Protein AF-0000000084601028 (afdb_homodimer)

Nearest PDB structures (foldseek):
  4xrw-assembly1_A  TM=6.720E-01  e=3.361E-06  Amycolatopsis orientalis
  2d4r-assembly1_A  TM=7.017E-01  e=6.155E-06  Thermus thermophilus HB8
  8h2d-assembly2_B-2  TM=6.115E-01  e=2.697E-06  Mycobacterium tuberculosis H37Rv
  3tfz-assembly1_B  TM=7.174E-01  e=1.750E-05  Streptomyces sp. R1128
  3ggn-assembly3_B  TM=6.389E-01  e=1.954E-05  Deinococcus radiodurans R1 = ATCC 13939 = DSM 20539

Radius of gyration: 21.84 Å; Cα contacts (8 Å, |Δi|>4): 597; chains: 2; bounding box: 32×66×48 Å

Structure (mmCIF, N/CA/C/O backbone):
data_AF-0000000084601028-model_v1
#
loop_
_entity.id
_entity.type
_entity.pdbx_description
1 polymer 'SRPBCC family protein'
#
loop_
_atom_site.group_PDB
_atom_site.id
_atom_site.type_symbol
_atom_site.label_atom_id
_atom_site.label_alt_id
_atom_site.label_comp_id
_atom_site.label_asym_id
_atom_site.label_entity_id
_atom_site.label_seq_id
_atom_site.pdbx_PDB_ins_code
_atom_site.Cartn_x
_atom_site.Cartn_y
_atom_site.Cartn_z
_atom_site.occupancy
_atom_site.B_iso_or_equiv
_atom_site.auth_seq_id
_atom_site.auth_comp_id
_atom_site.auth_asym_id
_atom_site.auth_atom_id
_atom_site.pdbx_PDB_model_num
ATOM 1 N N . MET A 1 1 ? 15.469 7.613 -8.703 1 67.69 1 MET A N 1
ATOM 2 C CA . MET A 1 1 ? 14.039 7.539 -8.977 1 67.69 1 MET A CA 1
ATOM 3 C C . MET A 1 1 ? 13.438 8.938 -9.102 1 67.69 1 MET A C 1
ATOM 5 O O . MET A 1 1 ? 13.891 9.875 -8.445 1 67.69 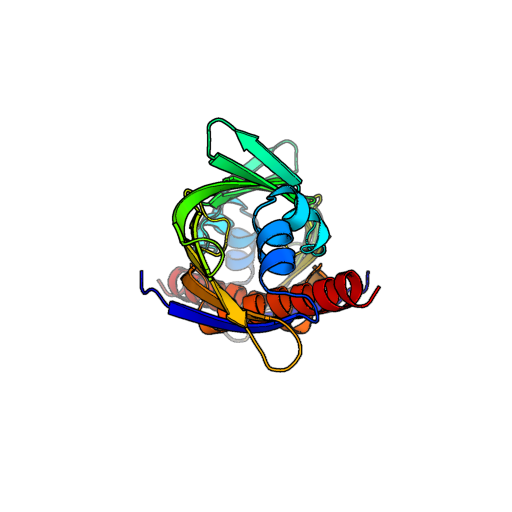1 MET A O 1
ATOM 9 N N . GLU A 1 2 ? 12.516 9.094 -10.047 1 87.38 2 GLU A N 1
ATOM 10 C CA . GLU A 1 2 ? 11.875 10.375 -10.328 1 87.38 2 GLU A CA 1
ATOM 11 C C . GLU A 1 2 ? 10.961 10.789 -9.18 1 87.38 2 GLU A C 1
ATOM 13 O O . GLU A 1 2 ? 10.359 9.945 -8.516 1 87.38 2 GLU A O 1
ATOM 18 N N . ARG A 1 3 ? 11.141 12.047 -8.812 1 96.25 3 ARG A N 1
ATOM 19 C CA . ARG A 1 3 ? 10.258 12.602 -7.785 1 96.25 3 ARG A CA 1
ATOM 20 C C . ARG A 1 3 ? 9.055 13.305 -8.414 1 96.25 3 ARG A C 1
ATOM 22 O O . ARG A 1 3 ? 9.188 13.93 -9.469 1 96.25 3 ARG A O 1
ATOM 29 N N . TYR A 1 4 ? 7.922 13.211 -7.699 1 98.31 4 TYR A N 1
ATOM 30 C CA . TYR A 1 4 ? 6.668 13.812 -8.133 1 98.31 4 TYR A CA 1
ATOM 31 C C . TYR A 1 4 ? 6.09 14.711 -7.047 1 98.31 4 TYR A C 1
ATOM 33 O O . TYR A 1 4 ? 6.418 14.555 -5.867 1 98.31 4 TYR A O 1
ATOM 41 N N . LEU A 1 5 ? 5.344 15.648 -7.484 1 98.5 5 LEU A N 1
ATOM 42 C CA . LEU A 1 5 ? 4.699 16.547 -6.539 1 98.5 5 LEU A CA 1
ATOM 43 C C . LEU A 1 5 ? 3.199 16.297 -6.477 1 98.5 5 LEU A C 1
ATOM 45 O O . LEU A 1 5 ? 2.525 16.266 -7.512 1 98.5 5 LEU A O 1
ATOM 49 N N . PHE A 1 6 ? 2.703 16.047 -5.27 1 98.69 6 PHE A N 1
ATOM 50 C CA . PHE A 1 6 ? 1.277 16 -4.969 1 98.69 6 PHE A CA 1
ATOM 51 C C . PHE A 1 6 ? 0.857 17.188 -4.113 1 98.69 6 PHE A C 1
ATOM 53 O O . PHE A 1 6 ? 1.54 17.531 -3.15 1 98.69 6 PHE A O 1
ATOM 60 N N . THR A 1 7 ? -0.26 17.828 -4.52 1 98.75 7 THR A N 1
ATOM 61 C CA . THR A 1 7 ? -0.777 18.953 -3.74 1 98.75 7 THR A CA 1
ATOM 62 C C . THR A 1 7 ? -2.234 18.719 -3.354 1 98.75 7 THR A C 1
ATOM 64 O O . THR A 1 7 ? -2.965 18.031 -4.062 1 98.75 7 THR A O 1
ATOM 67 N N . TYR A 1 8 ? -2.594 19.25 -2.199 1 98.56 8 TYR A N 1
ATOM 68 C CA . TYR A 1 8 ? -3.961 19.125 -1.706 1 98.56 8 TYR A CA 1
ATOM 69 C C . TYR A 1 8 ? -4.359 20.359 -0.899 1 98.56 8 TYR A C 1
ATOM 71 O O . TYR A 1 8 ? -3.625 20.781 -0.007 1 98.56 8 TYR A O 1
ATOM 79 N N . LYS A 1 9 ? -5.465 20.891 -1.281 1 98.25 9 LYS A N 1
ATOM 80 C CA . LYS A 1 9 ? -5.973 22.062 -0.593 1 98.25 9 LYS A CA 1
ATOM 81 C C . LYS A 1 9 ? -7.145 21.719 0.32 1 98.25 9 LYS A C 1
ATOM 83 O O . LYS A 1 9 ? -8.078 21.031 -0.098 1 98.25 9 LYS A O 1
ATOM 88 N N . THR A 1 10 ? -7.062 22.172 1.547 1 97.56 10 THR A N 1
ATOM 89 C CA . THR A 1 10 ? -8.117 21.953 2.529 1 97.56 10 THR A CA 1
ATOM 90 C C . THR A 1 10 ? -8.531 23.266 3.184 1 97.56 10 THR A C 1
ATOM 92 O O . THR A 1 10 ? -7.68 24.078 3.541 1 97.56 10 THR A O 1
ATOM 95 N N . TYR A 1 11 ? -9.797 23.516 3.307 1 96.75 11 TYR A N 1
ATOM 96 C CA . TYR A 1 11 ? -10.312 24.656 4.059 1 96.75 11 TYR A CA 1
ATOM 97 C C . TYR A 1 11 ? -10.672 24.25 5.48 1 96.75 11 TYR A C 1
ATOM 99 O O . TYR A 1 11 ? -11.422 23.281 5.691 1 96.75 11 TYR A O 1
ATOM 107 N N . LEU A 1 12 ? -10.156 24.984 6.426 1 96.75 12 LEU A N 1
ATOM 108 C CA . LEU A 1 12 ? -10.406 24.75 7.844 1 96.75 12 LEU A CA 1
ATOM 109 C C . LEU A 1 12 ? -11.227 25.891 8.445 1 96.75 12 LEU A C 1
ATOM 111 O O . LEU A 1 12 ? -10.82 27.047 8.398 1 96.75 12 LEU A O 1
ATOM 115 N N . PRO A 1 13 ? -12.352 25.625 9.094 1 95.88 13 PRO A N 1
ATOM 116 C CA . PRO A 1 13 ? -13.195 26.672 9.68 1 95.88 13 PRO A CA 1
ATOM 117 C C . PRO A 1 13 ? -12.711 27.109 11.055 1 95.88 13 PRO A C 1
ATOM 119 O O . PRO A 1 13 ? -13.516 27.266 11.984 1 95.88 13 PRO A O 1
ATOM 122 N N . VAL A 1 14 ? -11.445 27.297 11.219 1 97.12 14 VAL A N 1
ATOM 123 C CA . VAL A 1 14 ? -10.82 27.766 12.453 1 97.12 14 VAL A CA 1
ATOM 124 C C . VAL A 1 14 ? -9.789 28.844 12.125 1 97.12 14 VAL A C 1
ATOM 126 O O . VAL A 1 14 ? -9.398 29.016 10.961 1 97.12 14 VAL A O 1
ATOM 129 N N . SER A 1 15 ? -9.359 29.547 13.156 1 96.81 15 SER A N 1
ATOM 130 C CA . SER A 1 15 ? -8.367 30.594 12.953 1 96.81 15 SER A CA 1
ATOM 131 C C . SER A 1 15 ? -7 30 12.617 1 96.81 15 SER A C 1
ATOM 133 O O . SER A 1 15 ? -6.77 28.797 12.812 1 96.81 15 SER A O 1
ATOM 135 N N . LEU A 1 16 ? -6.137 30.812 12.023 1 97.56 16 LEU A N 1
ATOM 136 C CA . LEU A 1 16 ? -4.77 30.391 11.719 1 97.56 16 LEU A CA 1
ATOM 137 C C . LEU A 1 16 ? -4.066 29.875 12.961 1 97.56 16 LEU A C 1
ATOM 139 O O . LEU A 1 16 ? -3.354 28.859 12.906 1 97.56 16 LEU A O 1
ATOM 143 N N . GLU A 1 17 ? -4.289 30.578 14.07 1 96.69 17 GLU A N 1
ATOM 144 C CA . GLU A 1 17 ? -3.658 30.203 15.336 1 96.69 17 GLU A CA 1
ATOM 145 C C . GLU A 1 17 ? -4.152 28.844 15.812 1 96.69 17 GLU A C 1
ATOM 147 O O . GLU A 1 17 ? -3.361 28.031 16.281 1 96.69 17 GLU A O 1
ATOM 152 N N . GLU A 1 18 ? -5.434 28.594 15.68 1 96.06 18 GLU A N 1
ATOM 153 C CA . GLU A 1 18 ? -6.008 27.312 16.094 1 96.06 18 GLU A CA 1
ATOM 154 C C . GLU A 1 18 ? -5.504 26.172 15.203 1 96.06 18 GLU A C 1
ATOM 156 O O . GLU A 1 18 ? -5.184 25.094 15.703 1 96.06 18 GLU A O 1
ATOM 161 N N . ALA A 1 19 ? -5.484 26.406 13.953 1 96.81 19 ALA A N 1
ATOM 162 C CA . ALA A 1 19 ? -4.973 25.422 13.016 1 96.81 19 ALA A CA 1
ATOM 163 C C . ALA A 1 19 ? -3.52 25.062 13.328 1 96.81 19 ALA A C 1
ATOM 165 O O . ALA A 1 19 ? -3.16 23.891 13.406 1 96.81 19 ALA A O 1
ATOM 166 N N . TRP A 1 20 ? -2.756 26.109 13.547 1 96.88 20 TRP A N 1
ATOM 167 C CA . TRP A 1 20 ? -1.342 25.922 13.844 1 96.88 20 TRP A CA 1
ATOM 168 C C . TRP A 1 20 ? -1.164 25.109 15.125 1 96.88 20 TRP A C 1
ATOM 170 O O . TRP A 1 20 ? -0.349 24.172 15.164 1 96.88 20 TRP A O 1
ATOM 180 N N . ALA A 1 21 ? -1.899 25.5 16.078 1 96.06 21 ALA A N 1
ATOM 181 C CA . ALA A 1 21 ? -1.809 24.781 17.344 1 96.06 21 ALA A CA 1
ATOM 182 C C . ALA A 1 21 ? -2.16 23.312 17.188 1 96.06 21 ALA A C 1
ATOM 184 O O . ALA A 1 21 ? -1.526 22.438 17.797 1 96.06 21 ALA A O 1
ATOM 185 N N . PHE A 1 22 ? -3.158 23.016 16.438 1 96.19 22 PHE A N 1
ATOM 186 C CA . PHE A 1 22 ? -3.607 21.641 16.219 1 96.19 22 PHE A CA 1
ATOM 187 C C . PHE A 1 22 ? -2.529 20.828 15.516 1 96.19 22 PHE A C 1
ATOM 189 O O . PHE A 1 22 ? -2.182 19.734 15.961 1 96.19 22 PHE A O 1
ATOM 196 N N . PHE A 1 23 ? -1.937 21.375 14.422 1 95.06 23 PHE A N 1
ATOM 197 C CA . PHE A 1 23 ? -1.03 20.625 13.57 1 95.06 23 PHE A CA 1
ATOM 198 C C . PHE A 1 23 ? 0.375 20.594 14.156 1 95.06 23 PHE A C 1
ATOM 200 O O . PHE A 1 23 ? 1.214 19.797 13.742 1 95.06 23 PHE A O 1
ATOM 207 N N . SER A 1 24 ? 0.604 21.438 15.117 1 91.94 24 SER A N 1
ATOM 208 C CA . SER A 1 24 ? 1.898 21.453 15.789 1 91.94 24 SER A CA 1
ATOM 209 C C . SER A 1 24 ? 1.993 20.344 16.828 1 91.94 24 SER A C 1
ATOM 211 O O . SER A 1 24 ? 3.07 20.078 17.359 1 91.94 24 SER A O 1
ATOM 213 N N . GLU A 1 25 ? 0.872 19.703 17.125 1 90 25 GLU A N 1
ATOM 214 C CA . GLU A 1 25 ? 0.825 18.594 18.062 1 90 25 GLU A CA 1
ATOM 215 C C . GLU A 1 25 ? 0.77 17.25 17.328 1 90 25 GLU A C 1
ATOM 217 O O . GLU A 1 25 ? -0.291 16.844 16.859 1 90 25 GLU A O 1
ATOM 222 N N . PRO A 1 26 ? 1.866 16.516 17.297 1 88.31 26 PRO A N 1
ATOM 223 C CA . PRO A 1 26 ? 1.926 15.273 16.531 1 88.31 26 PRO A CA 1
ATOM 224 C C . PRO A 1 26 ? 0.854 14.266 16.953 1 88.31 26 PRO A C 1
ATOM 226 O O . PRO A 1 26 ? 0.377 13.484 16.109 1 88.31 26 PRO A O 1
ATOM 229 N N . ASP A 1 27 ? 0.46 14.32 18.156 1 86.06 27 ASP A N 1
ATOM 230 C CA . ASP A 1 27 ? -0.547 13.391 18.656 1 86.06 27 ASP A CA 1
ATOM 231 C C . ASP A 1 27 ? -1.873 13.562 17.922 1 86.06 27 ASP A C 1
ATOM 233 O O . ASP A 1 27 ? -2.678 12.633 17.859 1 86.06 27 ASP A O 1
ATOM 237 N N . ASN A 1 28 ? -2.086 14.742 17.359 1 90.12 28 ASN A N 1
ATOM 238 C CA . ASN A 1 28 ? -3.344 15 16.672 1 90.12 28 ASN A CA 1
ATOM 239 C C . ASN A 1 28 ? -3.395 14.305 15.312 1 90.12 28 ASN A C 1
ATOM 241 O O . ASN A 1 28 ? -4.457 14.203 14.695 1 90.12 28 ASN A O 1
ATOM 245 N N . LEU A 1 29 ? -2.209 13.883 14.867 1 83.56 29 LEU A N 1
ATOM 246 C CA . LEU A 1 29 ? -2.191 13.094 13.641 1 83.56 29 LEU A CA 1
ATOM 247 C C . LEU A 1 29 ? -3.061 11.844 13.781 1 83.56 29 LEU A C 1
ATOM 249 O O . LEU A 1 29 ? -3.762 11.461 12.844 1 83.56 29 LEU A O 1
ATOM 253 N N . ALA A 1 30 ? -2.924 11.234 14.922 1 83.19 30 ALA A N 1
ATOM 254 C CA . ALA A 1 30 ? -3.688 10.016 15.172 1 83.19 30 ALA A CA 1
ATOM 255 C C . ALA A 1 30 ? -5.188 10.289 15.125 1 83.19 30 ALA A C 1
ATOM 257 O O . ALA A 1 30 ? -5.98 9.391 14.852 1 83.19 30 ALA A O 1
ATOM 258 N N . ARG A 1 31 ? -5.535 11.523 15.312 1 83.12 31 ARG A N 1
ATOM 259 C CA . ARG A 1 31 ? -6.945 11.898 15.336 1 83.12 31 ARG A CA 1
ATOM 260 C C . ARG A 1 31 ? -7.484 12.086 13.922 1 83.12 31 ARG A C 1
ATOM 262 O O . ARG A 1 31 ? -8.688 11.938 13.688 1 83.12 31 ARG A O 1
ATOM 269 N N . ILE A 1 32 ? -6.625 12.383 13.031 1 84.88 32 ILE A N 1
ATOM 270 C CA . ILE A 1 32 ? -7.137 12.75 11.719 1 84.88 32 ILE A CA 1
ATOM 271 C C . ILE A 1 32 ? -6.809 11.656 10.711 1 84.88 32 ILE A C 1
ATOM 273 O O . ILE A 1 32 ? -7.379 11.609 9.617 1 84.88 32 ILE A O 1
ATOM 277 N N . GLN A 1 33 ? -5.812 10.883 10.961 1 78.94 33 GLN A N 1
ATOM 278 C CA . GLN A 1 33 ? -5.523 9.734 10.109 1 78.94 33 GLN A CA 1
ATOM 279 C C . GLN A 1 33 ? -6.141 8.453 10.672 1 78.94 33 GLN A C 1
ATOM 281 O O . GLN A 1 33 ? -5.516 7.758 11.469 1 78.94 33 GLN A O 1
ATOM 286 N N . THR A 1 34 ? -7.344 8.164 10.211 1 74.88 34 THR A N 1
ATOM 287 C CA . THR A 1 34 ? -8.086 7.059 10.82 1 74.88 34 THR A CA 1
ATOM 288 C C . THR A 1 34 ? -8.008 5.812 9.938 1 74.88 34 THR A C 1
ATOM 290 O O . THR A 1 34 ? -8.18 4.695 10.422 1 74.88 34 THR A O 1
ATOM 293 N N . PHE A 1 35 ? -7.688 5.977 8.625 1 71.25 35 PHE A N 1
ATOM 294 C CA . PHE A 1 35 ? -7.613 4.797 7.773 1 71.25 35 PHE A CA 1
ATOM 295 C C . PHE A 1 35 ? -6.402 4.863 6.855 1 71.25 35 PHE A C 1
ATOM 297 O O . PHE A 1 35 ? -6.402 5.605 5.871 1 71.25 35 PHE A O 1
ATOM 304 N N . PRO A 1 36 ? -5.438 4.238 7.309 1 69.56 36 PRO A N 1
ATOM 305 C CA . PRO A 1 36 ? -5.309 3.416 8.516 1 69.56 36 PRO A CA 1
ATOM 306 C C . PRO A 1 36 ? -5.016 4.242 9.766 1 69.56 36 PRO A C 1
ATOM 308 O O . PRO A 1 36 ? -4.59 5.395 9.664 1 69.56 36 PRO A O 1
ATOM 311 N N . PRO A 1 37 ? -5.34 3.613 10.953 1 78.81 37 PRO A N 1
ATOM 312 C CA . PRO A 1 37 ? -4.969 4.301 12.195 1 78.81 37 PRO A CA 1
ATOM 313 C C . PRO A 1 37 ? -3.457 4.441 12.359 1 78.81 37 PRO A C 1
ATOM 315 O O . PRO A 1 37 ? -2.695 3.645 11.805 1 78.81 37 PRO A O 1
ATOM 318 N N . VAL A 1 38 ? -3.078 5.5 12.984 1 84.69 38 VAL A N 1
ATOM 319 C CA . VAL A 1 38 ? -1.652 5.703 13.227 1 84.69 38 VAL A CA 1
ATOM 320 C C . VAL A 1 38 ? -1.41 5.957 14.711 1 84.69 38 VAL A C 1
ATOM 322 O O . VAL A 1 38 ? -2.287 6.473 15.406 1 84.69 38 VAL A O 1
ATOM 325 N N . HIS A 1 39 ? -0.318 5.469 15.219 1 88 39 HIS A N 1
ATOM 326 C CA . HIS A 1 39 ? 0.203 5.785 16.547 1 88 39 HIS A CA 1
ATOM 327 C C . HIS A 1 39 ? 1.466 6.633 16.453 1 88 39 HIS A C 1
ATOM 329 O O . HIS A 1 39 ? 2.336 6.375 15.617 1 88 39 HIS A O 1
ATOM 335 N N . VAL A 1 40 ? 1.446 7.641 17.266 1 89.5 40 VAL A N 1
ATOM 336 C CA . VAL A 1 40 ? 2.566 8.578 17.203 1 89.5 40 VAL A CA 1
ATOM 337 C C . VAL A 1 40 ? 3.273 8.633 18.547 1 89.5 40 VAL A C 1
ATOM 339 O O . VAL A 1 40 ? 2.625 8.609 19.594 1 89.5 40 VAL A O 1
ATOM 342 N N . SER A 1 41 ? 4.59 8.617 18.516 1 87.88 41 SER A N 1
ATOM 343 C CA . SER A 1 41 ? 5.402 8.852 19.703 1 87.88 41 SER A CA 1
ATOM 344 C C . SER A 1 41 ? 6.559 9.797 19.406 1 87.88 41 SER A C 1
ATOM 346 O O . SER A 1 41 ? 7.07 9.836 18.297 1 87.88 41 SER A O 1
ATOM 348 N N . GLN A 1 42 ? 6.832 10.664 20.406 1 83.94 42 GLN A N 1
ATOM 349 C CA . GLN A 1 42 ? 7.945 11.594 20.266 1 83.94 42 GLN A CA 1
ATOM 350 C C . GLN A 1 42 ? 9.211 11.047 20.922 1 83.94 42 GLN A C 1
ATOM 352 O O . GLN A 1 42 ? 9.164 10.547 22.047 1 83.94 42 GLN A O 1
ATOM 357 N N . GLU A 1 43 ? 10.234 10.898 20.062 1 74.88 43 GLU A N 1
ATOM 358 C CA . GLU A 1 43 ? 11.523 10.414 20.562 1 74.88 43 GLU A CA 1
ATOM 359 C C . GLU A 1 43 ? 12.648 11.367 20.172 1 74.88 43 GLU A C 1
ATOM 361 O O . GLU A 1 43 ? 13.102 11.367 19.016 1 74.88 43 GLU A O 1
ATOM 366 N N . GLY A 1 44 ? 13.312 11.977 21.047 1 66.31 44 GLY A N 1
ATOM 367 C CA . GLY A 1 44 ? 14.516 12.734 20.75 1 66.31 44 GLY A CA 1
ATOM 368 C C . GLY A 1 44 ? 14.367 13.656 19.562 1 66.31 44 GLY A C 1
ATOM 369 O O . GLY A 1 44 ? 15.219 13.664 18.672 1 66.31 44 GLY A O 1
ATOM 370 N N . GLY A 1 45 ? 13.367 14.484 19.5 1 71.06 45 GLY A N 1
ATOM 371 C CA . GLY A 1 45 ? 13.172 15.445 18.438 1 71.06 45 GLY A CA 1
ATOM 372 C C . GLY A 1 45 ? 12.57 14.836 17.188 1 71.06 45 GLY A C 1
ATOM 373 O O . GLY A 1 45 ? 12.344 15.531 16.188 1 71.06 45 GLY A O 1
ATOM 374 N N . SER A 1 46 ? 12.492 13.594 17.172 1 81.06 46 SER A N 1
ATOM 375 C CA . SER A 1 46 ? 11.867 12.922 16.047 1 81.06 46 SER A CA 1
ATOM 376 C C . SER A 1 46 ? 10.516 12.328 16.438 1 81.06 46 SER A C 1
ATOM 378 O O . SER A 1 46 ? 10.219 12.172 17.625 1 81.06 46 SER A O 1
ATOM 380 N N . ILE A 1 47 ? 9.742 12.266 15.414 1 89.69 47 ILE A N 1
ATOM 381 C CA . ILE A 1 47 ? 8.422 11.68 15.594 1 89.69 47 ILE A CA 1
ATOM 382 C C . ILE A 1 47 ? 8.383 10.281 14.984 1 89.69 47 ILE A C 1
ATOM 384 O O . ILE A 1 47 ? 8.781 10.094 13.828 1 89.69 47 ILE A O 1
ATOM 388 N N . LEU A 1 48 ? 8.078 9.336 15.797 1 89.81 48 LEU A N 1
ATOM 389 C CA . LEU A 1 48 ? 7.895 7.969 15.328 1 89.81 48 LEU A CA 1
ATOM 390 C C . LEU A 1 48 ? 6.422 7.672 15.078 1 89.81 48 LEU A C 1
ATOM 392 O O . LEU A 1 48 ? 5.578 7.91 15.945 1 89.81 48 LEU A O 1
ATOM 396 N N . VAL A 1 49 ? 6.168 7.262 13.844 1 89 49 VAL A N 1
ATOM 397 C CA . VAL A 1 49 ? 4.793 6.93 13.477 1 89 49 VAL A CA 1
ATOM 398 C C . VAL A 1 49 ? 4.68 5.426 13.219 1 89 49 VAL A C 1
ATOM 400 O O . VAL A 1 49 ? 5.523 4.84 12.539 1 89 49 VAL A O 1
ATOM 403 N N . ARG A 1 50 ? 3.668 4.828 13.828 1 87.62 50 ARG A N 1
ATOM 404 C CA . ARG A 1 50 ? 3.393 3.406 13.656 1 87.62 50 ARG A CA 1
ATOM 405 C C . ARG A 1 50 ? 2 3.186 13.078 1 87.62 50 ARG A C 1
ATOM 407 O O . ARG A 1 50 ? 1.04 3.842 13.484 1 87.62 50 ARG A O 1
ATOM 414 N N . VAL A 1 51 ? 1.942 2.359 11.992 1 82.62 51 VAL A N 1
ATOM 415 C CA . VAL A 1 51 ? 0.68 1.98 11.367 1 82.62 51 VAL A CA 1
ATOM 416 C C . VAL A 1 51 ? 0.432 0.487 11.562 1 82.62 51 VAL A C 1
ATOM 418 O O . VAL A 1 51 ? 1.064 -0.345 10.906 1 82.62 51 VAL A O 1
ATOM 421 N N . PRO A 1 52 ? -0.464 0.202 12.453 1 76.69 52 PRO A N 1
ATOM 422 C CA . PRO A 1 52 ? -0.739 -1.221 12.672 1 76.69 52 PRO A CA 1
ATOM 423 C C . PRO A 1 52 ? -1.469 -1.866 11.492 1 76.69 52 PRO A C 1
ATOM 425 O O . PRO A 1 52 ? -2.332 -1.236 10.875 1 76.69 52 PRO A O 1
ATOM 428 N N . TYR A 1 53 ? -0.931 -3.105 11.172 1 76.25 53 TYR A N 1
ATOM 429 C CA . TYR A 1 53 ? -1.645 -3.902 10.18 1 76.25 53 TYR A CA 1
ATOM 430 C C . TYR A 1 53 ? -1.496 -5.391 10.469 1 76.25 53 TYR A C 1
ATOM 432 O O . TYR A 1 53 ? -0.71 -5.789 11.336 1 76.25 53 TYR A O 1
ATOM 440 N N . THR A 1 54 ? -2.373 -6.141 9.93 1 71.38 54 THR A N 1
ATOM 441 C CA . THR A 1 54 ? -2.469 -7.566 10.219 1 71.38 54 THR A CA 1
ATOM 442 C C . THR A 1 54 ? -1.143 -8.266 9.93 1 71.38 54 THR A C 1
ATOM 444 O O . THR A 1 54 ? -0.714 -9.133 10.695 1 71.38 54 THR A O 1
ATOM 447 N N . GLY A 1 55 ? -0.424 -7.91 9.008 1 66 55 GLY A N 1
ATOM 448 C CA . GLY A 1 55 ? 0.78 -8.617 8.602 1 66 55 GLY A CA 1
ATOM 449 C C . GLY A 1 55 ? 2.045 -8.031 9.195 1 66 55 GLY A C 1
ATOM 450 O O . GLY A 1 55 ? 3.152 -8.445 8.852 1 66 55 GLY A O 1
ATOM 451 N N . GLY A 1 56 ? 1.962 -7.164 10.047 1 73.75 56 GLY A N 1
ATOM 452 C CA . GLY A 1 56 ? 3.166 -6.594 10.633 1 73.75 56 GLY A CA 1
ATOM 453 C C . GLY A 1 56 ? 2.994 -5.148 11.055 1 73.75 56 GLY A C 1
ATOM 454 O O . GLY A 1 56 ? 1.923 -4.754 11.523 1 73.75 56 GLY A O 1
ATOM 455 N N . ARG A 1 57 ? 4.137 -4.613 11.227 1 72.31 57 ARG A N 1
ATOM 456 C CA . ARG A 1 57 ? 4.121 -3.225 11.672 1 72.31 57 ARG A CA 1
ATOM 457 C C . ARG A 1 57 ? 4.863 -2.322 10.695 1 72.31 57 ARG A C 1
ATOM 459 O O . ARG A 1 57 ? 5.918 -2.693 10.18 1 72.31 57 ARG A O 1
ATOM 466 N N . ILE A 1 58 ? 4.168 -1.3 10.211 1 79.62 58 ILE A N 1
ATOM 467 C CA . ILE A 1 58 ? 4.809 -0.214 9.477 1 79.62 58 ILE A CA 1
ATOM 468 C C . ILE A 1 58 ? 5.242 0.882 10.445 1 79.62 58 ILE A C 1
ATOM 470 O O . ILE A 1 58 ? 4.453 1.335 11.281 1 79.62 58 ILE A O 1
ATOM 474 N N . GLN A 1 59 ? 6.504 1.103 10.484 1 84.5 59 GLN A N 1
ATOM 475 C CA . GLN A 1 59 ? 7.023 2.178 11.32 1 84.5 59 GLN A CA 1
ATOM 476 C C . GLN A 1 59 ? 7.969 3.082 10.531 1 84.5 59 GLN A C 1
ATOM 478 O O . GLN A 1 59 ? 8.781 2.6 9.742 1 84.5 59 GLN A O 1
ATOM 483 N N . PHE A 1 60 ? 7.754 4.34 10.75 1 87.94 60 PHE A N 1
ATOM 484 C CA . PHE A 1 60 ? 8.656 5.273 10.094 1 87.94 60 PHE A CA 1
ATOM 485 C C . PHE A 1 60 ? 8.93 6.48 10.977 1 87.94 60 PHE A C 1
ATOM 487 O O . PHE A 1 60 ? 8.117 6.832 11.828 1 87.94 60 PHE A O 1
ATOM 494 N N . LYS A 1 61 ? 10.086 7.008 10.812 1 90.38 61 LYS A N 1
ATOM 495 C CA . LYS A 1 61 ? 10.508 8.203 11.531 1 90.38 61 LYS A CA 1
ATOM 496 C C . LYS A 1 61 ? 10.367 9.445 10.656 1 90.38 61 LYS A C 1
ATOM 498 O O . LYS A 1 61 ? 10.688 9.422 9.469 1 90.38 61 LYS A O 1
ATOM 503 N N . THR A 1 62 ? 9.867 10.477 11.227 1 91.56 62 THR A N 1
ATOM 504 C CA . THR A 1 62 ? 9.742 11.758 10.539 1 91.56 62 THR A CA 1
ATOM 505 C C . THR A 1 62 ? 10.484 12.859 11.297 1 91.56 62 THR A C 1
ATOM 507 O O . THR A 1 62 ? 10.492 12.875 12.531 1 91.56 62 THR A O 1
ATOM 510 N N . THR A 1 63 ? 11.125 13.711 10.586 1 92.31 63 THR A N 1
ATOM 511 C CA . THR A 1 63 ? 11.844 14.844 11.156 1 92.31 63 THR A CA 1
ATOM 512 C C . THR A 1 63 ? 11.32 16.156 10.586 1 92.31 63 THR A C 1
ATOM 514 O O . THR A 1 63 ? 11.031 16.25 9.391 1 92.31 63 THR A O 1
ATOM 517 N N . ILE A 1 64 ? 11.227 17.172 11.469 1 92.56 64 ILE A N 1
ATOM 518 C CA . ILE A 1 64 ? 10.867 18.5 11.016 1 92.56 64 ILE A CA 1
ATOM 519 C C . ILE A 1 64 ? 12.094 19.188 10.391 1 92.56 64 ILE A C 1
ATOM 521 O O . ILE A 1 64 ? 13.133 19.312 11.039 1 92.56 64 ILE A O 1
ATOM 525 N N . LEU A 1 65 ? 11.961 19.594 9.164 1 94.62 65 LEU A N 1
ATOM 526 C CA . LEU A 1 65 ? 13.07 20.203 8.453 1 94.62 65 LEU A CA 1
ATOM 527 C C . LEU A 1 65 ? 13.102 21.719 8.672 1 94.62 65 LEU A C 1
ATOM 529 O O . LEU A 1 65 ? 14.18 22.312 8.758 1 94.62 65 LEU A O 1
ATOM 533 N N . SER A 1 66 ? 11.969 22.297 8.664 1 96.62 66 SER A N 1
ATOM 534 C CA . SER A 1 66 ? 11.828 23.734 8.844 1 96.62 66 SER A CA 1
ATOM 535 C C . SER A 1 66 ? 10.461 24.094 9.422 1 96.62 66 SER A C 1
ATOM 537 O O . SER A 1 66 ? 9.5 23.344 9.266 1 96.62 66 SER A O 1
ATOM 539 N N . GLU A 1 67 ? 10.453 25.172 10.133 1 95.81 67 GLU A N 1
ATOM 540 C CA . GLU A 1 67 ? 9.227 25.703 10.719 1 95.81 67 GLU A CA 1
ATOM 541 C C . GLU A 1 67 ? 9.203 27.219 10.664 1 95.81 67 GLU A C 1
ATOM 543 O O . GLU A 1 67 ? 10.188 27.875 11 1 95.81 67 GLU A O 1
ATOM 548 N N . ASP A 1 68 ? 8.188 27.766 10.109 1 97.62 68 ASP A N 1
ATOM 549 C CA . ASP A 1 68 ? 7.871 29.188 10.117 1 97.62 68 ASP A CA 1
ATOM 550 C C . ASP A 1 68 ? 6.477 29.438 10.688 1 97.62 68 ASP A C 1
ATOM 552 O O . ASP A 1 68 ? 5.539 29.734 9.945 1 97.62 68 ASP A O 1
ATOM 556 N N . ALA A 1 69 ? 6.344 29.375 11.992 1 96.69 69 ALA A N 1
ATOM 557 C CA . ALA A 1 69 ? 5.062 29.453 12.688 1 96.69 69 ALA A CA 1
ATOM 558 C C . ALA A 1 69 ? 4.398 30.812 12.445 1 96.69 69 ALA A C 1
ATOM 560 O O . ALA A 1 69 ? 5.062 31.844 12.461 1 96.69 69 ALA A O 1
ATOM 561 N N . PRO A 1 70 ? 3.123 30.875 12.242 1 97.69 70 PRO A N 1
ATOM 562 C CA . PRO A 1 70 ? 2.178 29.766 12.109 1 97.69 70 PRO A CA 1
ATOM 563 C C . PRO A 1 70 ? 1.891 29.406 10.648 1 97.69 70 PRO A C 1
ATOM 565 O O . PRO A 1 70 ? 0.79 28.953 10.32 1 97.69 70 PRO A O 1
ATOM 568 N N . HIS A 1 71 ? 2.848 29.609 9.781 1 98.25 71 HIS A N 1
ATOM 569 C CA . HIS A 1 71 ? 2.518 29.641 8.359 1 98.25 71 HIS A CA 1
ATOM 570 C C . HIS A 1 71 ? 2.943 28.359 7.656 1 98.25 71 HIS A C 1
ATOM 572 O O . HIS A 1 71 ? 2.328 27.953 6.668 1 98.25 71 HIS A O 1
ATOM 578 N N . GLU A 1 72 ? 4.02 27.781 8.227 1 98.44 72 GLU A N 1
ATOM 579 C CA . GLU A 1 72 ? 4.523 26.656 7.445 1 98.44 72 GLU A CA 1
ATOM 580 C C . GLU A 1 72 ? 5.4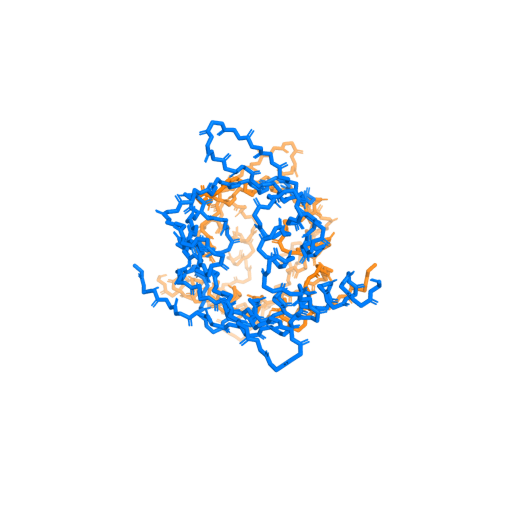18 25.75 8.289 1 98.44 72 GLU A C 1
ATOM 582 O O . GLU A 1 72 ? 6.188 26.234 9.117 1 98.44 72 GLU A O 1
ATOM 587 N N . PHE A 1 73 ? 5.324 24.5 8.102 1 97.12 73 PHE A N 1
ATOM 588 C CA . PHE A 1 73 ? 6.379 23.578 8.516 1 97.12 73 PHE A CA 1
ATOM 589 C C . PHE A 1 73 ? 6.578 22.484 7.477 1 97.12 73 PHE A C 1
ATOM 591 O O . PHE A 1 73 ? 5.664 22.172 6.707 1 97.12 73 PHE A O 1
ATOM 598 N N . LYS A 1 74 ? 7.777 22 7.457 1 97 74 LYS A N 1
ATOM 599 C CA . LYS A 1 74 ? 8.188 20.938 6.535 1 97 74 LYS A CA 1
ATOM 600 C C . LYS A 1 74 ? 8.727 19.734 7.293 1 97 74 LYS A C 1
ATOM 602 O O . LYS A 1 74 ? 9.531 19.875 8.219 1 97 74 LYS A O 1
ATOM 607 N N . ASP A 1 75 ? 8.203 18.578 6.91 1 95.31 75 ASP A N 1
ATOM 608 C CA . ASP A 1 75 ? 8.734 17.375 7.52 1 95.31 75 ASP A CA 1
ATOM 609 C C . ASP A 1 75 ? 9.172 16.375 6.453 1 95.31 75 ASP A C 1
ATOM 611 O O . ASP A 1 75 ? 8.789 16.484 5.285 1 95.31 75 ASP A O 1
ATOM 615 N N . LYS A 1 76 ? 10.086 15.531 6.918 1 95.81 76 LYS A N 1
ATOM 616 C CA . LYS A 1 76 ? 10.641 14.5 6.043 1 95.81 76 LYS A CA 1
ATOM 617 C C . LYS A 1 76 ? 10.641 13.141 6.734 1 95.81 76 LYS A C 1
ATOM 619 O O . LYS A 1 76 ? 10.992 13.039 7.914 1 95.81 76 LYS A O 1
ATOM 624 N N . MET A 1 77 ? 10.188 12.188 5.914 1 93.44 77 MET A N 1
ATOM 625 C CA . MET A 1 77 ? 10.305 10.828 6.426 1 93.44 77 MET A CA 1
ATOM 626 C C . MET A 1 77 ? 11.695 10.258 6.16 1 93.44 77 MET A C 1
ATOM 628 O O . MET A 1 77 ? 12.188 10.328 5.035 1 93.44 77 MET A O 1
ATOM 632 N N . GLU A 1 78 ? 12.258 9.68 7.16 1 91.12 78 GLU A N 1
ATOM 633 C CA . GLU A 1 78 ? 13.594 9.102 7.031 1 91.12 78 GLU A CA 1
ATOM 634 C C . GLU A 1 78 ? 13.539 7.738 6.355 1 91.12 78 GLU A C 1
ATOM 636 O O . GLU A 1 78 ? 14.43 7.387 5.578 1 91.12 78 GLU A O 1
ATOM 641 N N . ASN A 1 79 ? 12.617 6.969 6.695 1 88.62 79 ASN A N 1
ATOM 642 C CA . ASN A 1 79 ? 12.383 5.645 6.117 1 88.62 79 ASN A CA 1
ATOM 643 C C . ASN A 1 79 ? 10.93 5.461 5.715 1 88.62 79 ASN A C 1
ATOM 645 O O . ASN A 1 79 ? 10.172 4.762 6.395 1 88.62 79 ASN A O 1
ATOM 649 N N . PRO A 1 80 ? 10.602 6.051 4.508 1 90.31 80 PRO A N 1
ATOM 650 C CA . PRO A 1 80 ? 9.195 5.984 4.094 1 90.31 80 PRO A CA 1
ATOM 651 C C . PRO A 1 80 ? 8.703 4.551 3.908 1 90.31 80 PRO A C 1
ATOM 653 O O . PRO A 1 80 ? 9.461 3.686 3.465 1 90.31 80 PRO A O 1
ATOM 656 N N . PRO A 1 81 ? 7.52 4.367 4.285 1 86.38 81 PRO A N 1
ATOM 657 C CA . PRO A 1 81 ? 6.961 3.029 4.07 1 86.38 81 PRO A CA 1
ATOM 658 C C . PRO A 1 81 ? 6.609 2.764 2.607 1 86.38 81 PRO A C 1
ATOM 660 O O . PRO A 1 81 ? 6.508 3.701 1.813 1 86.38 81 PRO A O 1
ATOM 663 N N . PHE A 1 82 ? 6.48 1.425 2.391 1 84.25 82 PHE A N 1
ATOM 664 C CA . PHE A 1 82 ? 5.949 1.049 1.088 1 84.25 82 PHE A CA 1
ATOM 665 C C . PHE A 1 82 ? 4.617 1.745 0.827 1 84.25 82 PHE A C 1
ATOM 667 O O . PHE A 1 82 ? 3.773 1.84 1.721 1 84.25 82 PHE A O 1
ATOM 674 N N . PRO A 1 83 ? 4.422 2.273 -0.389 1 87.75 83 PRO A N 1
ATOM 675 C CA . PRO A 1 83 ? 5.227 2.129 -1.604 1 87.75 83 PRO A CA 1
ATOM 676 C C . PRO A 1 83 ? 6.199 3.287 -1.811 1 87.75 83 PRO A C 1
ATOM 678 O O . PRO A 1 83 ? 6.805 3.408 -2.879 1 87.75 83 PRO A O 1
ATOM 681 N N . PHE A 1 84 ? 6.371 4.098 -0.832 1 91.44 84 PHE A N 1
ATOM 682 C CA . PHE A 1 84 ? 7.145 5.316 -1.04 1 91.44 84 PHE A CA 1
ATOM 683 C C . PHE A 1 84 ? 8.617 5.086 -0.726 1 91.44 84 PHE A C 1
ATOM 685 O O . PHE A 1 84 ? 8.953 4.332 0.191 1 91.44 84 PHE A O 1
ATOM 692 N N . SER A 1 85 ? 9.508 5.758 -1.5 1 89.81 85 SER A N 1
ATOM 693 C CA . SER A 1 85 ? 10.945 5.711 -1.242 1 89.81 85 SER A CA 1
ATOM 694 C C . SER A 1 85 ? 11.484 7.082 -0.852 1 89.81 85 SER A C 1
ATOM 696 O O . SER A 1 85 ? 12.602 7.199 -0.351 1 89.81 85 SER A O 1
ATOM 698 N N . TYR A 1 86 ? 10.68 8.07 -1.076 1 94.5 86 TYR A N 1
ATOM 699 C CA . TYR A 1 86 ? 10.953 9.438 -0.663 1 94.5 86 TYR A CA 1
ATOM 700 C C . TYR A 1 86 ? 9.672 10.156 -0.255 1 94.5 86 TYR A C 1
ATOM 702 O O . TYR A 1 86 ? 8.617 9.945 -0.857 1 94.5 86 TYR A O 1
ATOM 710 N N . TRP A 1 87 ? 9.805 10.984 0.737 1 96.81 87 TRP A N 1
ATOM 711 C CA . TRP A 1 87 ? 8.633 11.703 1.221 1 96.81 87 TRP A CA 1
ATOM 712 C C . TRP A 1 87 ? 9.039 12.977 1.951 1 96.81 87 TRP A C 1
ATOM 714 O O . TRP A 1 87 ? 9.703 12.922 2.988 1 96.81 87 TRP A O 1
ATOM 724 N N . GLU A 1 88 ? 8.688 14.008 1.394 1 98.19 88 GLU A N 1
ATOM 725 C CA . GLU A 1 88 ? 8.828 15.336 1.992 1 98.19 88 GLU A CA 1
ATOM 726 C C . GLU A 1 88 ? 7.523 16.125 1.914 1 98.19 88 GLU A C 1
ATOM 728 O O . GLU A 1 88 ? 6.965 16.297 0.831 1 98.19 88 GLU A O 1
ATOM 733 N N . HIS A 1 89 ? 7.062 16.547 3.039 1 98 89 HIS A N 1
ATOM 734 C CA . HIS A 1 89 ? 5.734 17.141 3.137 1 98 89 HIS A CA 1
ATOM 735 C C . HIS A 1 89 ? 5.801 18.547 3.705 1 98 89 HIS A C 1
ATOM 737 O O . HIS A 1 89 ? 6.25 18.75 4.836 1 98 89 HIS A O 1
ATOM 743 N N . THR A 1 90 ? 5.363 19.516 2.906 1 98.62 90 THR A N 1
ATOM 744 C CA . THR A 1 90 ? 5.215 20.891 3.365 1 98.62 90 THR A CA 1
ATOM 745 C C . THR A 1 90 ? 3.756 21.203 3.699 1 98.62 90 THR A C 1
ATOM 747 O O . THR A 1 90 ? 2.869 21 2.865 1 98.62 90 THR A O 1
ATOM 750 N N . HIS A 1 91 ? 3.557 21.625 4.879 1 97.94 91 HIS A N 1
ATOM 751 C CA . HIS A 1 91 ? 2.262 22.125 5.34 1 97.94 91 HIS A CA 1
ATOM 752 C C . HIS A 1 91 ? 2.232 23.641 5.391 1 97.94 91 HIS A C 1
ATOM 754 O O . HIS A 1 91 ? 3.021 24.266 6.109 1 97.94 91 HIS A O 1
ATOM 760 N N . GLN A 1 92 ? 1.352 24.188 4.625 1 98.69 92 GLN A N 1
ATOM 761 C CA . GLN A 1 92 ? 1.228 25.641 4.602 1 98.69 92 GLN A CA 1
ATOM 762 C C . GLN A 1 92 ? -0.153 26.078 5.078 1 98.69 92 GLN A C 1
ATOM 764 O O . GLN A 1 92 ? -1.161 25.453 4.746 1 98.69 92 GLN A O 1
ATOM 769 N N . PHE A 1 93 ? -0.12 27.109 5.879 1 98.62 93 PHE A N 1
ATOM 770 C CA . PHE A 1 93 ? -1.354 27.672 6.426 1 98.62 93 PHE A CA 1
ATOM 771 C C . PHE A 1 93 ? -1.456 29.156 6.121 1 98.62 93 PHE A C 1
ATOM 773 O O . PHE A 1 93 ? -0.481 29.906 6.27 1 98.62 93 PHE A O 1
ATOM 780 N N . SER A 1 94 ? -2.568 29.562 5.656 1 98.25 94 SER A N 1
ATOM 781 C CA . SER A 1 94 ? -2.822 30.969 5.406 1 98.25 94 SER A CA 1
ATOM 782 C C . SER A 1 94 ? -4.258 31.344 5.762 1 98.25 94 SER A C 1
ATOM 784 O O . SER A 1 94 ? -5.141 30.484 5.781 1 98.25 94 SER A O 1
ATOM 786 N N . LYS A 1 95 ? -4.398 32.594 6.047 1 96.81 95 LYS A N 1
ATOM 787 C CA . LYS A 1 95 ? -5.738 33.062 6.359 1 96.81 95 LYS A CA 1
ATOM 788 C C . LYS A 1 95 ? -6.637 33.031 5.125 1 96.81 95 LYS A C 1
ATOM 790 O O . LYS A 1 95 ? -6.219 33.438 4.035 1 96.81 95 LYS A O 1
ATOM 795 N N . GLY A 1 96 ? -7.785 32.438 5.34 1 93.5 96 GLY A N 1
ATOM 796 C CA . GLY A 1 96 ? -8.82 32.5 4.324 1 93.5 96 GLY A CA 1
ATOM 797 C C . GLY A 1 96 ? -9.938 33.469 4.676 1 93.5 96 GLY A C 1
ATOM 798 O O . GLY A 1 96 ? -9.805 34.281 5.598 1 93.5 96 GLY A O 1
ATOM 799 N N . LYS A 1 97 ? -10.961 33.562 3.912 1 91.56 97 LYS A N 1
ATOM 800 C CA . LYS A 1 97 ? -12.078 34.469 4.148 1 91.56 97 LYS A CA 1
ATOM 801 C C . LYS A 1 97 ? -12.688 34.219 5.527 1 91.56 97 LYS A C 1
ATOM 803 O O . LYS A 1 97 ? -12.852 35.156 6.305 1 91.56 97 LYS A O 1
ATOM 808 N N . ASP A 1 98 ? -13.078 33 5.875 1 91.5 98 ASP A N 1
ATOM 809 C CA . ASP A 1 98 ? -13.703 32.625 7.141 1 91.5 98 ASP A CA 1
ATOM 810 C C . ASP A 1 98 ? -12.977 31.438 7.773 1 91.5 98 ASP A C 1
ATOM 812 O O . ASP A 1 98 ? -13.617 30.562 8.352 1 91.5 98 ASP A O 1
ATOM 816 N N . GLY A 1 99 ? -11.688 31.484 7.77 1 96.38 99 GLY A N 1
ATOM 817 C CA . GLY A 1 99 ? -10.914 30.391 8.352 1 96.38 99 GLY A CA 1
ATOM 818 C C . GLY A 1 99 ? -9.5 30.297 7.816 1 96.38 99 GLY A C 1
ATOM 819 O O . GLY A 1 99 ? -8.852 31.328 7.582 1 96.38 99 GLY A O 1
ATOM 820 N N . THR A 1 100 ? -9.023 29.125 7.785 1 98.06 100 THR A N 1
ATOM 821 C CA . THR A 1 100 ? -7.648 28.891 7.363 1 98.06 100 THR A CA 1
ATOM 822 C C . THR A 1 100 ? -7.609 28 6.125 1 98.06 100 THR A C 1
ATOM 824 O O . THR A 1 100 ? -8.359 27.031 6.031 1 98.06 100 THR A O 1
ATOM 827 N N . ILE A 1 101 ? -6.793 28.375 5.219 1 98.12 101 ILE A N 1
ATOM 828 C CA . ILE A 1 101 ? -6.488 27.531 4.078 1 98.12 101 ILE A CA 1
ATOM 829 C C . ILE A 1 101 ? -5.215 26.734 4.348 1 98.12 101 ILE A C 1
ATOM 831 O O . ILE A 1 101 ? -4.172 27.312 4.664 1 98.12 101 ILE A O 1
ATOM 835 N N . MET A 1 102 ? -5.336 25.453 4.266 1 98.25 102 MET A N 1
ATOM 836 C CA . MET A 1 102 ? -4.168 24.578 4.391 1 98.25 102 MET A CA 1
ATOM 837 C C . MET A 1 102 ? -3.775 24 3.035 1 98.25 102 MET A C 1
ATOM 839 O O . MET A 1 102 ? -4.609 23.406 2.346 1 98.25 102 MET A O 1
ATOM 843 N N . MET A 1 103 ? -2.564 24.219 2.672 1 98.62 103 MET A N 1
ATOM 844 C CA . MET A 1 103 ? -2.006 23.625 1.456 1 98.62 103 MET A CA 1
ATOM 845 C C . MET A 1 103 ? -0.932 22.609 1.793 1 98.62 103 MET A C 1
ATOM 847 O O . MET A 1 103 ? 0.049 22.922 2.467 1 98.62 103 MET A O 1
ATOM 851 N N . ASP A 1 104 ? -1.19 21.406 1.308 1 98.56 104 ASP A N 1
ATOM 852 C CA . ASP A 1 104 ? -0.202 20.344 1.436 1 98.56 104 ASP A CA 1
ATOM 853 C C . ASP A 1 104 ? 0.578 20.156 0.136 1 98.56 104 ASP A C 1
ATOM 855 O O . ASP A 1 104 ? -0.014 20.062 -0.941 1 98.56 104 ASP A O 1
ATOM 859 N N . HIS A 1 105 ? 1.904 20.219 0.253 1 98.75 105 HIS A N 1
ATOM 860 C CA . HIS A 1 105 ? 2.816 19.906 -0.837 1 98.75 105 HIS A CA 1
ATOM 861 C C . HIS A 1 105 ? 3.678 18.688 -0.492 1 98.75 105 HIS A C 1
ATOM 863 O O . HIS A 1 105 ? 4.504 18.75 0.423 1 98.75 105 HIS A O 1
ATOM 869 N N . ILE A 1 106 ? 3.506 17.578 -1.24 1 98.69 106 ILE A N 1
ATOM 870 C CA . ILE A 1 106 ? 4.246 16.359 -0.942 1 98.69 106 ILE A CA 1
ATOM 871 C C . ILE A 1 106 ? 5.125 15.992 -2.133 1 98.69 106 ILE A C 1
ATOM 873 O O . ILE A 1 106 ? 4.617 15.625 -3.195 1 98.69 106 ILE A O 1
ATOM 877 N N . TRP A 1 107 ? 6.402 16.172 -1.94 1 98.62 107 TRP A N 1
ATOM 878 C CA . TRP A 1 107 ? 7.352 15.555 -2.859 1 98.62 107 TRP A CA 1
ATOM 879 C C . TRP A 1 107 ? 7.578 14.086 -2.514 1 98.62 107 TRP A C 1
ATOM 881 O O . TRP A 1 107 ? 7.918 13.758 -1.375 1 98.62 107 TRP A O 1
ATOM 891 N N . PHE A 1 108 ? 7.371 13.172 -3.529 1 98.06 108 PHE A N 1
ATOM 892 C CA . PHE A 1 108 ? 7.496 11.75 -3.217 1 98.06 108 PHE A CA 1
ATOM 893 C C . PHE A 1 108 ? 8.109 10.992 -4.387 1 98.06 108 PHE A C 1
ATOM 895 O O . PHE A 1 108 ? 8.102 11.477 -5.52 1 98.06 108 PHE A O 1
ATOM 902 N N . SER A 1 109 ? 8.742 9.906 -4.09 1 95.38 109 SER A N 1
ATOM 903 C CA . SER A 1 109 ? 9.047 8.82 -5.012 1 95.38 109 SER A CA 1
ATOM 904 C C . SER A 1 109 ? 8.406 7.512 -4.551 1 95.38 109 SER A C 1
ATOM 906 O O . SER A 1 109 ? 8.102 7.348 -3.369 1 95.38 109 SER A O 1
ATOM 908 N N . SER A 1 110 ? 8.109 6.684 -5.52 1 91.62 110 SER A N 1
ATOM 909 C CA . SER A 1 110 ? 7.438 5.434 -5.191 1 91.62 110 SER A CA 1
ATOM 910 C C . SER A 1 110 ? 7.902 4.301 -6.098 1 91.62 110 SER A C 1
ATOM 912 O O . SER A 1 110 ? 8.43 4.543 -7.188 1 91.62 110 SER A O 1
ATOM 914 N N . VAL A 1 111 ? 7.688 3.092 -5.605 1 85.5 111 VAL A N 1
ATOM 915 C CA . VAL A 1 111 ? 8.039 1.916 -6.395 1 85.5 111 VAL A CA 1
ATOM 916 C C . VAL A 1 111 ? 6.891 1.558 -7.332 1 85.5 111 VAL A C 1
ATOM 918 O O . VAL A 1 111 ? 7.062 0.764 -8.258 1 85.5 111 VAL A O 1
ATOM 921 N N . VAL A 1 112 ? 5.676 2.09 -7.059 1 89.69 112 V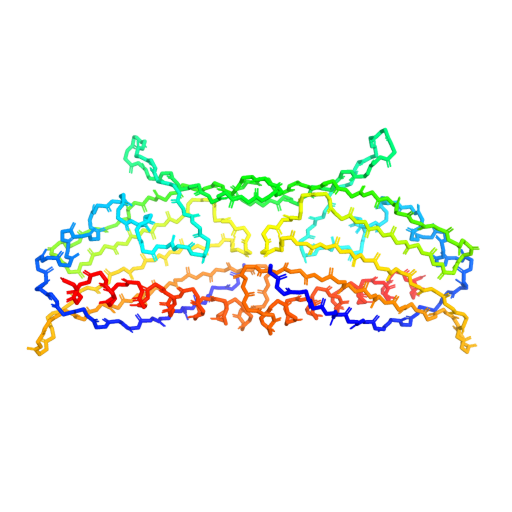AL A N 1
ATOM 922 C CA . VAL A 1 112 ? 4.543 1.932 -7.961 1 89.69 112 VAL A CA 1
ATOM 923 C C . VAL A 1 112 ? 4.441 3.143 -8.883 1 89.69 112 VAL A C 1
ATOM 925 O O . VAL A 1 112 ? 5.059 4.18 -8.625 1 89.69 112 VAL A O 1
ATOM 928 N N . PRO A 1 113 ? 3.748 3.006 -9.961 1 92.81 113 PRO A N 1
ATOM 929 C CA . PRO A 1 113 ? 3.58 4.168 -10.836 1 92.81 113 PRO A CA 1
ATOM 930 C C . PRO A 1 113 ? 3.053 5.395 -10.102 1 92.81 113 PRO A C 1
ATOM 932 O O . PRO A 1 113 ? 2.189 5.273 -9.227 1 92.81 113 PRO A O 1
ATOM 935 N N . AL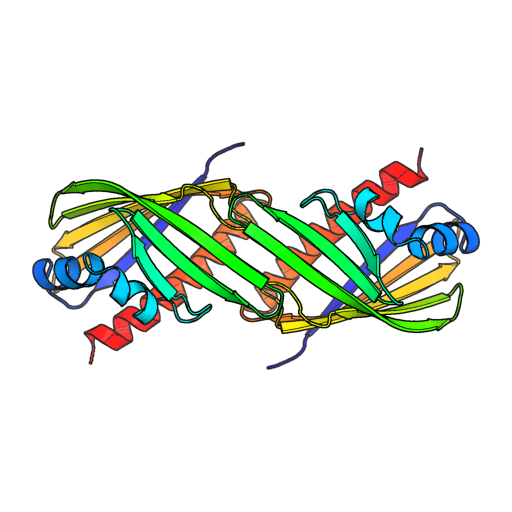A A 1 114 ? 3.535 6.531 -10.508 1 95.88 114 ALA A N 1
ATOM 936 C CA . ALA A 1 114 ? 3.174 7.785 -9.852 1 95.88 114 ALA A CA 1
ATOM 937 C C . ALA A 1 114 ? 1.668 8.023 -9.914 1 95.88 114 ALA A C 1
ATOM 939 O O . ALA A 1 114 ? 1.073 8.531 -8.969 1 95.88 114 ALA A O 1
ATOM 940 N N . SER A 1 115 ? 1.097 7.656 -11.008 1 96.38 115 SER A N 1
ATOM 941 C CA . SER A 1 115 ? -0.338 7.863 -11.172 1 96.38 115 SER A CA 1
ATOM 942 C C . SER A 1 115 ? -1.134 7.059 -10.148 1 96.38 115 SER A C 1
ATOM 944 O O . SER A 1 115 ? -2.145 7.535 -9.633 1 96.38 115 SER A O 1
ATOM 946 N N . LEU A 1 116 ? -0.713 5.875 -9.875 1 95.06 116 LEU A N 1
ATOM 947 C CA . LEU A 1 116 ? -1.359 5.039 -8.867 1 95.06 116 LEU A CA 1
ATOM 948 C C . LEU A 1 116 ? -1.143 5.605 -7.469 1 95.06 116 LEU A C 1
ATOM 950 O O . LEU A 1 116 ? -2.074 5.652 -6.66 1 95.06 116 LEU A O 1
ATOM 954 N N . ALA A 1 117 ? 0.092 5.98 -7.211 1 95.19 117 ALA A N 1
ATOM 955 C CA . ALA A 1 117 ? 0.402 6.594 -5.922 1 95.19 117 ALA A CA 1
ATOM 956 C C . ALA A 1 117 ? -0.465 7.824 -5.676 1 95.19 117 ALA A C 1
ATOM 958 O O . ALA A 1 117 ? -0.974 8.023 -4.57 1 95.19 117 ALA A O 1
ATOM 959 N N . VAL A 1 118 ? -0.675 8.625 -6.719 1 97.38 118 VAL A N 1
ATOM 960 C CA . VAL A 1 118 ? -1.449 9.859 -6.613 1 97.38 118 VAL A CA 1
ATOM 961 C C . VAL A 1 118 ? -2.904 9.531 -6.289 1 97.38 118 VAL A C 1
ATOM 963 O O . VAL A 1 118 ? -3.545 10.234 -5.504 1 97.38 118 VAL A O 1
ATOM 966 N N . LYS A 1 119 ? -3.408 8.508 -6.855 1 96.19 119 LYS A N 1
ATOM 967 C CA . LYS A 1 119 ? -4.773 8.102 -6.539 1 96.19 119 LYS A CA 1
ATOM 968 C C . LYS A 1 119 ? -4.906 7.703 -5.074 1 96.19 119 LYS A C 1
ATOM 970 O O . LYS A 1 119 ? -5.91 8.016 -4.43 1 96.19 119 LYS A O 1
ATOM 975 N N . GLY A 1 120 ? -3.914 6.988 -4.57 1 94.12 120 GLY A N 1
ATOM 976 C CA . GLY A 1 120 ? -3.893 6.645 -3.158 1 94.12 120 GLY A CA 1
ATOM 977 C C . GLY A 1 120 ? -3.809 7.859 -2.252 1 94.12 120 GLY A C 1
ATOM 978 O O . GLY A 1 120 ? -4.508 7.934 -1.24 1 94.12 120 GLY A O 1
ATOM 979 N N . LEU A 1 121 ? -2.98 8.766 -2.637 1 95.88 121 LEU A N 1
ATOM 980 C CA . LEU A 1 121 ? -2.82 9.992 -1.86 1 95.88 121 LEU A CA 1
ATOM 981 C C . LEU A 1 121 ? -4.117 10.797 -1.843 1 95.88 121 LEU A C 1
ATOM 983 O O . LEU A 1 121 ? -4.5 11.336 -0.80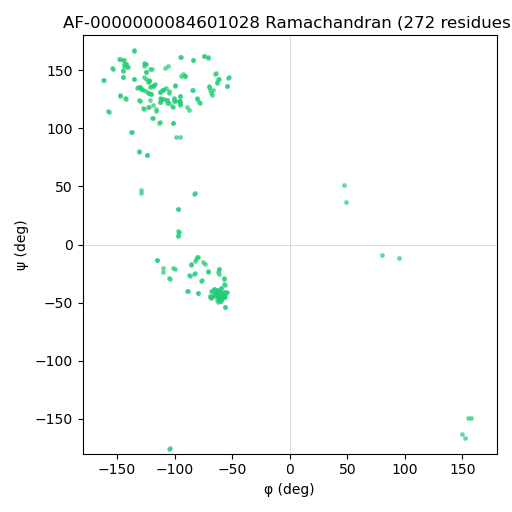3 1 95.88 121 LEU A O 1
ATOM 987 N N . LYS A 1 122 ? -4.734 10.898 -3.006 1 96 122 LYS A N 1
ATOM 988 C CA . LYS A 1 122 ? -6.008 11.609 -3.062 1 96 122 LYS A CA 1
ATOM 989 C C . LYS A 1 122 ? -7.027 10.992 -2.111 1 96 122 LYS A C 1
ATOM 991 O O . LYS A 1 122 ? -7.746 11.711 -1.411 1 96 122 LYS A O 1
ATOM 996 N N . TRP A 1 123 ? -7.109 9.711 -2.117 1 93.56 123 TRP A N 1
ATOM 997 C CA . TRP A 1 123 ? -8.008 9.008 -1.209 1 93.56 123 TRP A CA 1
ATOM 998 C C . TRP A 1 123 ? -7.668 9.312 0.245 1 93.56 123 TRP A C 1
ATOM 1000 O O . TRP A 1 123 ? -8.555 9.609 1.051 1 93.56 123 TRP A O 1
ATOM 1010 N N . MET A 1 124 ? -6.398 9.195 0.578 1 92.69 124 MET A N 1
ATOM 1011 C CA . MET A 1 124 ? -5.93 9.422 1.942 1 92.69 124 MET A CA 1
ATOM 1012 C C . MET A 1 124 ? -6.242 10.844 2.391 1 92.69 124 MET A C 1
ATOM 1014 O O . MET A 1 124 ? -6.762 11.055 3.49 1 92.69 124 MET A O 1
ATOM 1018 N N . PHE A 1 125 ? -5.973 11.844 1.567 1 95.25 125 PHE A N 1
ATOM 1019 C CA . PHE A 1 125 ? -6.125 13.242 1.961 1 95.25 125 PHE A CA 1
ATOM 1020 C C . PHE A 1 125 ? -7.594 13.648 1.952 1 95.25 125 PHE A C 1
ATOM 1022 O O . PHE A 1 125 ? -8.008 14.5 2.738 1 95.25 125 PHE A O 1
ATOM 1029 N N . LYS A 1 126 ? -8.383 13.039 1.065 1 94.38 126 LYS A N 1
ATOM 1030 C CA . LYS A 1 126 ? -9.82 13.266 1.139 1 94.38 126 LYS A CA 1
ATOM 1031 C C . LYS A 1 126 ? -10.391 12.758 2.463 1 94.38 126 LYS A C 1
ATOM 1033 O O . LYS A 1 126 ? -11.258 13.406 3.055 1 94.38 126 LYS A O 1
ATOM 1038 N N . SER A 1 127 ? -9.922 11.633 2.824 1 91.5 127 SER A N 1
ATOM 1039 C CA . SER A 1 127 ? -10.336 11.086 4.113 1 91.5 127 SER A CA 1
ATOM 1040 C C . SER A 1 127 ? -9.93 12.008 5.262 1 91.5 127 SER A C 1
ATOM 1042 O O . SER A 1 127 ? -10.711 12.242 6.184 1 91.5 127 SER A O 1
ATOM 1044 N N . ARG A 1 128 ? -8.742 12.453 5.246 1 92.88 128 ARG A N 1
ATOM 1045 C CA . ARG A 1 128 ? -8.242 13.375 6.262 1 92.88 128 ARG A CA 1
ATOM 1046 C C . ARG A 1 128 ? -9.078 14.648 6.293 1 92.88 128 ARG A C 1
ATOM 1048 O O . ARG A 1 128 ? -9.406 15.156 7.371 1 92.88 128 ARG A O 1
ATOM 1055 N N . GLU A 1 129 ? -9.336 15.148 5.129 1 94.44 129 GLU A N 1
ATOM 1056 C CA . GLU A 1 129 ? -10.164 16.344 5.027 1 94.44 129 GLU A CA 1
ATOM 1057 C C . GLU A 1 129 ? -11.516 16.141 5.703 1 94.44 129 GLU A C 1
ATOM 1059 O O . GLU A 1 129 ? -12 17.016 6.422 1 94.44 129 GLU A O 1
ATOM 1064 N N . LYS A 1 130 ? -12.094 15.055 5.457 1 92 130 LYS A N 1
ATOM 1065 C CA . LYS A 1 130 ? -13.383 14.734 6.066 1 92 130 LYS A CA 1
ATOM 1066 C C . LYS A 1 130 ? -13.281 14.695 7.59 1 92 130 LYS A C 1
ATOM 1068 O O . LYS A 1 130 ? -14.133 15.234 8.289 1 92 130 LYS A O 1
ATOM 1073 N N . GLN A 1 131 ? -12.25 14.094 8.07 1 91.44 131 GLN A N 1
ATOM 1074 C CA . GLN A 1 131 ? -12.047 14.016 9.508 1 91.44 131 GLN A CA 1
ATOM 1075 C C . GLN A 1 131 ? -11.836 15.398 10.117 1 91.44 131 GLN A C 1
ATOM 1077 O O . GLN A 1 131 ? -12.352 15.695 11.195 1 91.44 131 GLN A O 1
ATOM 1082 N N . LEU A 1 132 ? -11.07 16.188 9.422 1 94.06 132 LEU A N 1
ATOM 1083 C CA . LEU A 1 132 ? -10.805 17.547 9.883 1 94.06 132 LEU A CA 1
ATOM 1084 C C . LEU A 1 132 ? -12.094 18.359 9.922 1 94.06 132 LEU A C 1
ATOM 1086 O O . LEU A 1 132 ? -12.32 19.125 10.867 1 94.06 132 LEU A O 1
ATOM 1090 N N . THR A 1 133 ? -12.875 18.219 8.906 1 88.94 133 THR A N 1
ATOM 1091 C CA . THR A 1 133 ? -14.156 18.922 8.844 1 88.94 133 THR A CA 1
ATOM 1092 C C . THR A 1 133 ? -15.055 18.516 10.008 1 88.94 133 THR A C 1
ATOM 1094 O O . THR A 1 133 ? -15.68 19.375 10.633 1 88.94 133 THR A O 1
ATOM 1097 N N . ASN A 1 134 ? -15.016 17.266 10.281 1 89 134 ASN A N 1
ATOM 1098 C CA . ASN A 1 134 ? -15.82 16.766 11.391 1 89 134 ASN A CA 1
ATOM 1099 C C . ASN A 1 134 ? -15.305 17.281 12.727 1 89 134 ASN A C 1
ATOM 1101 O O . ASN A 1 134 ? -16.094 17.562 13.633 1 89 134 ASN A O 1
ATOM 1105 N N . LEU A 1 135 ? -14.078 17.312 12.844 1 89.94 135 LEU A N 1
ATOM 1106 C CA . LEU A 1 135 ? -13.43 17.719 14.086 1 89.94 135 LEU A CA 1
ATOM 1107 C C . LEU A 1 135 ? -13.648 19.203 14.352 1 89.94 135 LEU A C 1
ATOM 1109 O O . LEU A 1 135 ? -13.922 19.609 15.484 1 89.94 135 LEU A O 1
ATOM 1113 N N . PHE A 1 136 ? -13.492 20.078 13.359 1 90.44 136 PHE A N 1
ATOM 1114 C CA . PHE A 1 136 ? -13.523 21.516 13.539 1 90.44 136 PHE A CA 1
ATOM 1115 C C . PHE A 1 136 ? -14.953 22.047 13.461 1 90.44 136 PHE A C 1
ATOM 1117 O O . PHE A 1 136 ? -15.234 23.156 13.898 1 90.44 136 PHE A O 1
ATOM 1124 N N . LYS A 1 137 ? -15.875 21.359 12.734 1 79.75 137 LYS A N 1
ATOM 1125 C CA . LYS A 1 137 ? -17.281 21.766 12.773 1 79.75 137 LYS A CA 1
ATOM 1126 C C . LYS A 1 137 ? -17.906 21.438 14.117 1 79.75 137 LYS A C 1
ATOM 1128 O O . LYS A 1 137 ? -18.891 22.078 14.523 1 79.75 137 LYS A O 1
ATOM 1133 N N . SER A 1 138 ? -17.359 20.516 14.797 1 57.75 138 SER A N 1
ATOM 1134 C CA . SER A 1 138 ? -17.969 20.25 16.094 1 57.75 138 SER A CA 1
ATOM 1135 C C . SER A 1 138 ? -17.625 21.344 17.109 1 57.75 138 SER A C 1
ATOM 1137 O O . SER A 1 138 ? -16.547 21.938 17.047 1 57.75 138 SER A O 1
ATOM 1139 N N . MET B 1 1 ? -16.156 -6.762 6.473 1 67.75 1 MET B N 1
ATOM 1140 C CA . MET B 1 1 ? -15.734 -6.031 5.285 1 67.75 1 MET B CA 1
ATOM 1141 C C . MET B 1 1 ? -16.062 -6.805 4.016 1 67.75 1 MET B C 1
ATOM 1143 O O . MET B 1 1 ? -16.078 -8.039 4.02 1 67.75 1 MET B O 1
ATOM 1147 N N . GLU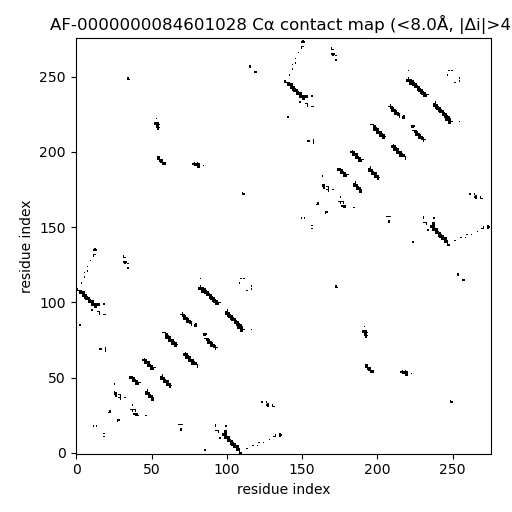 B 1 2 ? -16.516 -6.09 3.01 1 87.12 2 GLU B N 1
ATOM 1148 C CA . GLU B 1 2 ? -16.922 -6.688 1.742 1 87.12 2 GLU B CA 1
ATOM 1149 C C . GLU B 1 2 ? -15.719 -7.289 1.008 1 87.12 2 GLU B C 1
ATOM 1151 O O . GLU B 1 2 ? -14.602 -6.781 1.113 1 87.12 2 GLU B O 1
ATOM 1156 N N . ARG B 1 3 ? -15.945 -8.516 0.54 1 96.19 3 ARG B N 1
ATOM 1157 C CA . ARG B 1 3 ? -14.914 -9.156 -0.265 1 96.19 3 ARG B CA 1
ATOM 1158 C C . ARG B 1 3 ? -15.156 -8.93 -1.753 1 96.19 3 ARG B C 1
ATOM 1160 O O . ARG B 1 3 ? -16.297 -8.898 -2.205 1 96.19 3 ARG B O 1
ATOM 1167 N N . TYR B 1 4 ? -14.039 -8.797 -2.482 1 98.31 4 TYR B N 1
ATOM 1168 C CA . TYR B 1 4 ? -14.055 -8.57 -3.924 1 98.31 4 TYR B CA 1
ATOM 1169 C C . TYR B 1 4 ? -13.234 -9.633 -4.652 1 98.31 4 TYR B C 1
ATOM 1171 O O . TYR B 1 4 ? -12.375 -10.273 -4.051 1 98.31 4 TYR B O 1
ATOM 1179 N N . LEU B 1 5 ? -13.57 -9.836 -5.879 1 98.5 5 LEU B N 1
ATOM 1180 C CA . LEU B 1 5 ? -12.844 -10.797 -6.691 1 98.5 5 LEU B CA 1
ATOM 1181 C C . LEU B 1 5 ? -12.031 -10.094 -7.773 1 98.5 5 LEU B C 1
ATOM 1183 O O . LEU B 1 5 ? -12.562 -9.273 -8.523 1 98.5 5 LEU B O 1
ATOM 1187 N N . PHE B 1 6 ? -10.758 -10.383 -7.773 1 98.69 6 PHE B N 1
ATOM 1188 C CA . PHE B 1 6 ? -9.859 -9.977 -8.852 1 98.69 6 PHE B CA 1
ATOM 1189 C C . PHE B 1 6 ? -9.406 -11.188 -9.656 1 98.69 6 PHE B C 1
ATOM 1191 O O . PHE B 1 6 ? -9.047 -12.219 -9.094 1 98.69 6 PHE B O 1
ATOM 1198 N N . THR B 1 7 ? -9.469 -11.062 -11.008 1 98.75 7 THR B N 1
ATOM 1199 C CA . THR B 1 7 ? -9.008 -12.141 -11.867 1 98.75 7 THR B CA 1
ATOM 1200 C C . THR B 1 7 ? -7.957 -11.641 -12.859 1 98.75 7 THR B C 1
ATOM 1202 O O . THR B 1 7 ? -7.969 -10.461 -13.234 1 98.75 7 THR B O 1
ATOM 1205 N N . TYR B 1 8 ? -7.059 -12.531 -13.195 1 98.62 8 TYR B N 1
ATOM 1206 C CA . TYR B 1 8 ? -6.004 -12.203 -14.148 1 98.62 8 TYR B CA 1
ATOM 1207 C C . TYR B 1 8 ? -5.605 -13.43 -14.969 1 98.62 8 TYR B C 1
ATOM 1209 O O . TYR B 1 8 ? -5.355 -14.5 -14.406 1 98.62 8 TYR B O 1
ATOM 1217 N N . LYS B 1 9 ? -5.613 -13.234 -16.234 1 98.25 9 LYS B N 1
ATOM 1218 C CA . LYS B 1 9 ? -5.246 -14.32 -17.125 1 98.25 9 LYS B CA 1
ATOM 1219 C C . LYS B 1 9 ? -3.85 -14.109 -17.703 1 98.25 9 LYS B C 1
ATOM 1221 O O . LYS B 1 9 ? -3.533 -13.023 -18.188 1 98.25 9 LYS B O 1
ATOM 1226 N N . THR B 1 10 ? -3.055 -15.133 -17.641 1 97.56 10 THR B N 1
ATOM 1227 C CA . THR B 1 10 ? -1.7 -15.102 -18.172 1 97.56 10 THR B CA 1
ATOM 1228 C C . THR B 1 10 ? -1.451 -16.297 -19.078 1 97.56 10 THR B C 1
ATOM 1230 O O . THR B 1 10 ? -1.833 -17.422 -18.75 1 97.56 10 THR B O 1
ATOM 1233 N N . TYR B 1 11 ? -0.873 -16.094 -20.234 1 96.69 11 TYR B N 1
ATOM 1234 C CA . TYR B 1 11 ? -0.436 -17.172 -21.109 1 96.69 11 TYR B CA 1
ATOM 1235 C C . TYR B 1 11 ? 1.038 -17.484 -20.891 1 96.69 11 TYR B C 1
ATOM 1237 O O . TYR B 1 11 ? 1.888 -16.594 -20.938 1 96.69 11 TYR B O 1
ATOM 1245 N N . LEU B 1 12 ? 1.307 -18.734 -20.656 1 96.81 12 LEU B N 1
ATOM 1246 C CA . LEU B 1 12 ? 2.666 -19.219 -20.453 1 96.81 12 LEU B CA 1
ATOM 1247 C C . LEU B 1 12 ? 3.113 -20.109 -21.594 1 96.81 12 LEU B C 1
ATOM 1249 O O . LEU B 1 12 ? 2.475 -21.125 -21.891 1 96.81 12 LEU B O 1
ATOM 1253 N N . PRO B 1 13 ? 4.234 -19.828 -22.25 1 95.88 13 PRO B N 1
ATOM 1254 C CA . PRO B 1 13 ? 4.711 -20.641 -23.375 1 95.88 13 PRO B CA 1
ATOM 1255 C C . PRO B 1 13 ? 5.473 -21.891 -22.922 1 95.88 13 PRO B C 1
ATOM 1257 O O . PRO B 1 13 ? 6.531 -22.203 -23.469 1 95.88 13 PRO B O 1
ATOM 1260 N N . VAL B 1 14 ? 4.973 -22.578 -21.953 1 97.06 14 VAL B N 1
ATOM 1261 C CA . VAL B 1 14 ? 5.535 -23.828 -21.453 1 97.06 14 VAL B CA 1
ATOM 1262 C C . VAL B 1 14 ? 4.422 -24.844 -21.25 1 97.06 14 VAL B C 1
ATOM 1264 O O . VAL B 1 14 ? 3.238 -24.5 -21.25 1 97.06 14 VAL B O 1
ATOM 1267 N N . SER B 1 15 ? 4.828 -26.078 -21.047 1 96.75 15 SER B N 1
ATOM 1268 C CA . SER B 1 15 ? 3.844 -27.125 -20.828 1 96.75 15 SER B CA 1
ATOM 1269 C C . SER B 1 15 ? 3.178 -26.984 -19.469 1 96.75 15 SER B C 1
ATOM 1271 O O . SER B 1 15 ? 3.67 -26.266 -18.594 1 96.75 15 SER B O 1
ATOM 1273 N N . LEU B 1 16 ? 2.037 -27.609 -19.312 1 97.5 16 LEU B N 1
ATOM 1274 C CA . LEU B 1 16 ? 1.332 -27.625 -18.031 1 97.5 16 LEU B CA 1
ATOM 1275 C C . LEU B 1 16 ? 2.232 -28.156 -16.922 1 97.5 16 LEU B C 1
ATOM 1277 O O . LEU B 1 16 ? 2.236 -27.609 -15.812 1 97.5 16 LEU B O 1
ATOM 1281 N N . GLU B 1 17 ? 2.979 -29.203 -17.266 1 96.69 17 GLU B N 1
ATOM 1282 C CA . GLU B 1 17 ? 3.873 -29.828 -16.281 1 96.69 17 GLU B CA 1
ATOM 1283 C C . GLU B 1 17 ? 4.973 -28.859 -15.867 1 96.69 17 GLU B C 1
ATOM 1285 O O . GLU B 1 17 ? 5.309 -28.766 -14.68 1 96.69 17 GLU B O 1
ATOM 1290 N N . GLU B 1 18 ? 5.523 -28.125 -16.797 1 96.06 18 GLU B N 1
ATOM 1291 C CA . GLU B 1 18 ? 6.574 -27.156 -16.5 1 96.06 18 GLU B CA 1
ATOM 1292 C C . GLU B 1 18 ? 6.035 -26 -15.664 1 96.06 18 GLU B C 1
ATOM 1294 O O . GLU B 1 18 ? 6.691 -25.547 -14.727 1 96.06 18 GLU B O 1
ATOM 1299 N N . ALA B 1 19 ? 4.91 -25.516 -16.047 1 96.81 19 ALA B N 1
ATOM 1300 C CA . ALA B 1 19 ? 4.281 -24.438 -15.289 1 96.81 19 ALA B CA 1
ATOM 1301 C C . ALA B 1 19 ? 4.016 -24.875 -13.844 1 96.81 19 ALA B C 1
ATOM 1303 O O . ALA B 1 19 ? 4.348 -24.141 -12.906 1 96.81 19 ALA B O 1
ATOM 1304 N N . TRP B 1 20 ? 3.49 -26.062 -13.719 1 96.88 20 TRP B N 1
ATOM 1305 C CA . TRP B 1 20 ? 3.182 -26.594 -12.391 1 96.88 20 TRP B CA 1
ATOM 1306 C C . TRP B 1 20 ? 4.445 -26.703 -11.547 1 96.88 20 TRP B C 1
ATOM 1308 O O . TRP B 1 20 ? 4.457 -26.328 -10.375 1 96.88 20 TRP B O 1
ATOM 1318 N N . ALA B 1 21 ? 5.414 -27.234 -12.148 1 95.94 21 ALA B N 1
ATOM 1319 C CA . ALA B 1 21 ? 6.676 -27.406 -11.438 1 95.94 21 ALA B CA 1
ATOM 1320 C C . ALA B 1 21 ? 7.227 -26.062 -10.969 1 95.94 21 ALA B C 1
ATOM 1322 O O . ALA B 1 21 ? 7.754 -25.953 -9.859 1 95.94 21 ALA B O 1
ATOM 1323 N N . PHE B 1 22 ? 7.164 -25.062 -11.789 1 95.75 22 PHE B N 1
ATOM 1324 C CA . PHE B 1 22 ? 7.668 -23.734 -11.469 1 95.75 22 PHE B CA 1
ATOM 1325 C C . PHE B 1 22 ? 6.906 -23.141 -10.289 1 95.75 22 PHE B C 1
ATOM 1327 O O . PHE B 1 22 ? 7.516 -22.672 -9.32 1 95.75 22 PHE B O 1
ATOM 1334 N N . PHE B 1 23 ? 5.559 -23.188 -10.352 1 95 23 PHE B N 1
ATOM 1335 C CA . PHE B 1 23 ? 4.73 -22.484 -9.375 1 95 23 PHE B CA 1
ATOM 1336 C C . PHE B 1 23 ? 4.598 -23.297 -8.094 1 95 23 PHE B C 1
ATOM 1338 O O . PHE B 1 23 ? 4.172 -22.766 -7.062 1 95 23 PHE B O 1
ATOM 1345 N N . SER B 1 24 ? 4.996 -24.547 -8.141 1 91.81 24 SER B N 1
ATOM 1346 C CA . SER B 1 24 ? 4.973 -25.391 -6.949 1 91.81 24 SER B CA 1
ATOM 1347 C C . SER B 1 24 ? 6.188 -25.125 -6.066 1 91.81 24 SER B C 1
ATOM 1349 O O . SER B 1 24 ? 6.25 -25.594 -4.93 1 91.81 24 SER B O 1
ATOM 1351 N N . GLU B 1 25 ? 7.137 -24.375 -6.605 1 89.88 25 GLU B N 1
ATOM 1352 C CA . GLU B 1 25 ? 8.328 -24 -5.855 1 89.88 25 GLU B CA 1
ATOM 1353 C C . GLU B 1 25 ? 8.234 -22.562 -5.34 1 89.88 25 GLU B C 1
ATOM 1355 O O . GLU B 1 25 ? 8.453 -21.609 -6.09 1 89.88 25 GLU B O 1
ATOM 1360 N N . PRO B 1 26 ? 7.984 -22.391 -4.051 1 88.19 26 PRO B N 1
ATOM 1361 C CA . PRO B 1 26 ? 7.77 -21.062 -3.498 1 88.19 26 PRO B CA 1
ATOM 1362 C C . PRO B 1 26 ? 8.945 -20.125 -3.754 1 88.19 26 PRO B C 1
ATOM 1364 O O . PRO B 1 26 ? 8.758 -18.906 -3.9 1 88.19 26 PRO B O 1
ATOM 1367 N N . ASP B 1 27 ? 10.102 -20.656 -3.848 1 85.69 27 ASP B N 1
ATOM 1368 C CA . ASP B 1 27 ? 11.297 -19.844 -4.07 1 85.69 27 ASP B CA 1
ATOM 1369 C C . ASP B 1 27 ? 11.211 -19.094 -5.402 1 85.69 27 ASP B C 1
ATOM 1371 O O . ASP B 1 27 ? 11.844 -18.062 -5.578 1 85.69 27 ASP B O 1
ATOM 1375 N N . ASN B 1 28 ? 10.43 -19.641 -6.33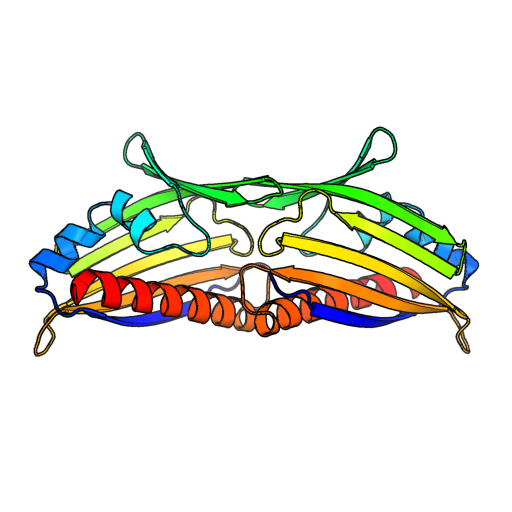2 1 89.75 28 ASN B N 1
ATOM 1376 C CA . ASN B 1 28 ? 10.32 -19.016 -7.648 1 89.75 28 ASN B CA 1
ATOM 1377 C C . ASN B 1 28 ? 9.484 -17.734 -7.594 1 89.75 28 ASN B C 1
ATOM 1379 O O . ASN B 1 28 ? 9.492 -16.938 -8.539 1 89.75 28 ASN B O 1
ATOM 1383 N N . LEU B 1 29 ? 8.742 -17.609 -6.5 1 83.06 29 LEU B N 1
ATOM 1384 C CA . LEU B 1 29 ? 8.008 -16.359 -6.316 1 83.06 29 LEU B CA 1
ATOM 1385 C C . LEU B 1 29 ? 8.961 -15.164 -6.324 1 83.06 29 LEU B C 1
ATOM 1387 O O . LEU B 1 29 ? 8.641 -14.117 -6.883 1 83.06 29 LEU B O 1
ATOM 1391 N N . ALA B 1 30 ? 10.055 -15.367 -5.645 1 82.81 30 ALA B N 1
ATOM 1392 C CA . ALA B 1 30 ? 11.039 -14.289 -5.562 1 82.81 30 ALA B CA 1
ATOM 1393 C C . ALA B 1 30 ? 11.57 -13.922 -6.945 1 82.81 30 ALA B C 1
ATOM 1395 O O . ALA B 1 30 ? 12.016 -12.797 -7.168 1 82.81 30 ALA B O 1
ATOM 1396 N N . ARG B 1 31 ? 11.422 -14.836 -7.848 1 82.56 31 ARG B N 1
ATOM 1397 C CA . ARG B 1 31 ? 11.938 -14.625 -9.195 1 82.56 31 ARG B CA 1
ATOM 1398 C C . ARG B 1 31 ? 10.945 -13.812 -10.031 1 82.56 31 ARG B C 1
ATOM 1400 O O . ARG B 1 31 ? 11.344 -13.141 -10.992 1 82.56 31 ARG B O 1
ATOM 1407 N N . ILE B 1 32 ? 9.719 -13.883 -9.68 1 84.25 32 ILE B N 1
ATOM 1408 C CA . ILE B 1 32 ? 8.734 -13.281 -10.578 1 84.25 32 ILE B CA 1
ATOM 1409 C C . ILE B 1 32 ? 8.148 -12.023 -9.93 1 84.25 32 ILE B C 1
ATOM 1411 O O . ILE B 1 32 ? 7.512 -11.211 -10.602 1 84.25 32 ILE B O 1
ATOM 1415 N N . GLN B 1 33 ? 8.25 -11.906 -8.656 1 78.25 33 GLN B N 1
ATOM 1416 C CA . GLN B 1 33 ? 7.828 -10.68 -7.988 1 78.25 33 GLN B CA 1
ATOM 1417 C C . GLN B 1 33 ? 9.023 -9.781 -7.695 1 78.25 33 GLN B C 1
ATOM 1419 O O . GLN B 1 33 ? 9.656 -9.891 -6.645 1 78.25 33 GLN B O 1
ATOM 1424 N N . THR B 1 34 ? 9.281 -8.883 -8.625 1 74.31 34 THR B N 1
ATOM 1425 C CA . THR B 1 34 ? 10.5 -8.086 -8.516 1 74.31 34 THR B CA 1
ATOM 1426 C C . THR B 1 34 ? 10.195 -6.699 -7.945 1 74.31 34 THR B C 1
ATOM 1428 O O . THR B 1 34 ? 11.07 -6.051 -7.375 1 74.31 34 THR B O 1
ATOM 1431 N N . PHE B 1 35 ? 8.914 -6.242 -8.039 1 70.69 35 PHE B N 1
ATOM 1432 C CA . PHE B 1 35 ? 8.617 -4.922 -7.504 1 70.69 35 PHE B CA 1
ATOM 1433 C C . PHE B 1 35 ? 7.297 -4.934 -6.742 1 70.69 35 PHE B C 1
ATOM 1435 O O . PHE B 1 35 ? 6.223 -4.965 -7.352 1 70.69 35 PHE B O 1
ATOM 1442 N N . PRO B 1 36 ? 7.445 -5.059 -5.527 1 69.31 36 PRO B N 1
ATOM 1443 C CA . PRO B 1 36 ? 8.672 -5.121 -4.734 1 69.31 36 PRO B CA 1
ATOM 1444 C C . PRO B 1 36 ? 9.273 -6.527 -4.684 1 69.31 36 PRO B C 1
ATOM 1446 O O . PRO B 1 36 ? 8.586 -7.508 -4.977 1 69.31 36 PRO B O 1
ATOM 1449 N N . PRO B 1 37 ? 10.625 -6.547 -4.367 1 78.38 37 PRO B N 1
ATOM 1450 C CA . PRO B 1 37 ? 11.227 -7.871 -4.18 1 78.38 37 PRO B CA 1
ATOM 1451 C C . PRO B 1 37 ? 10.648 -8.617 -2.979 1 78.38 37 PRO B C 1
ATOM 1453 O O . PRO B 1 37 ? 10.156 -7.992 -2.039 1 78.38 37 PRO B O 1
ATOM 1456 N N . VAL B 1 38 ? 10.578 -9.898 -3.119 1 84.19 38 VAL B N 1
ATOM 1457 C CA . VAL B 1 38 ? 10.078 -10.703 -2.012 1 84.19 38 VAL B CA 1
ATOM 1458 C C . VAL B 1 38 ? 11.094 -11.781 -1.646 1 84.19 38 VAL B C 1
ATOM 1460 O O . VAL B 1 38 ? 11.867 -12.227 -2.498 1 84.19 38 VAL B O 1
ATOM 1463 N N . HIS B 1 39 ? 11.227 -12.055 -0.37 1 87.62 39 HIS B N 1
ATOM 1464 C CA . HIS B 1 39 ? 11.969 -13.195 0.157 1 87.62 39 HIS B CA 1
ATOM 1465 C C . HIS B 1 39 ? 11.023 -14.258 0.721 1 87.62 39 HIS B C 1
ATOM 1467 O O . HIS B 1 39 ? 10.047 -13.93 1.402 1 87.62 39 HIS B O 1
ATOM 1473 N N . VAL B 1 40 ? 11.336 -15.469 0.341 1 89.19 40 VAL B N 1
ATOM 1474 C CA . VAL B 1 40 ? 10.445 -16.547 0.751 1 89.19 40 VAL B CA 1
ATOM 1475 C C . VAL B 1 40 ? 11.227 -17.578 1.576 1 89.19 40 VAL B C 1
ATOM 1477 O O . VAL B 1 40 ? 12.383 -17.875 1.27 1 89.19 40 VAL B O 1
ATOM 1480 N N . SER B 1 41 ? 10.617 -18 2.656 1 87.69 41 SER B N 1
ATOM 1481 C CA . SER B 1 41 ? 11.156 -19.109 3.439 1 87.69 41 SER B CA 1
ATOM 1482 C C . SER B 1 41 ? 10.062 -20.094 3.822 1 87.69 41 SER B C 1
ATOM 1484 O O . SER B 1 41 ? 8.898 -19.719 3.973 1 87.69 41 SER B O 1
ATOM 1486 N N . GLN B 1 42 ? 10.445 -21.406 3.801 1 83.69 42 GLN B N 1
ATOM 1487 C CA . GLN B 1 42 ? 9.508 -22.453 4.191 1 83.69 42 GLN B CA 1
ATOM 1488 C C . GLN B 1 42 ? 9.688 -22.828 5.656 1 83.69 42 GLN B C 1
ATOM 1490 O O . GLN B 1 42 ? 10.812 -23.031 6.113 1 83.69 42 GLN B O 1
ATOM 1495 N N . GLU B 1 43 ? 8.586 -22.656 6.395 1 74.56 43 GLU B N 1
ATOM 1496 C CA . GLU B 1 43 ? 8.594 -23.031 7.809 1 74.56 43 GLU B CA 1
ATOM 1497 C C . GLU B 1 43 ? 7.426 -23.953 8.141 1 74.56 43 GLU B C 1
ATOM 1499 O O . GLU B 1 43 ? 6.277 -23.516 8.227 1 74.56 43 GLU B O 1
ATOM 1504 N N . GLY B 1 44 ? 7.664 -25.156 8.562 1 66 44 GLY B N 1
ATOM 1505 C CA . GLY B 1 44 ? 6.641 -26.047 9.094 1 66 44 GLY B CA 1
ATOM 1506 C C . GLY B 1 44 ? 5.414 -26.141 8.203 1 66 44 GLY B C 1
ATOM 1507 O O . GLY B 1 44 ? 4.285 -26.031 8.688 1 66 44 GLY B O 1
ATOM 1508 N N . GLY B 1 45 ? 5.578 -26.109 6.949 1 71.12 45 GLY B N 1
ATOM 1509 C CA . GLY B 1 45 ? 4.445 -26.25 6.047 1 71.12 45 GLY B CA 1
ATOM 1510 C C . GLY B 1 45 ? 3.879 -24.906 5.605 1 71.12 45 GLY B C 1
ATOM 1511 O O . GLY B 1 45 ? 2.902 -24.859 4.855 1 71.12 45 GLY B O 1
ATOM 1512 N N . SER B 1 46 ? 4.289 -23.969 6.215 1 81.06 46 SER B N 1
ATOM 1513 C CA . SER B 1 46 ? 3.865 -22.641 5.812 1 81.06 46 SER B CA 1
ATOM 1514 C C . SER B 1 46 ? 4.988 -21.891 5.102 1 81.06 46 SER B C 1
ATOM 1516 O O . SER B 1 46 ? 6.152 -22.281 5.18 1 81.06 46 SER B O 1
ATOM 1518 N N . ILE B 1 47 ? 4.5 -21.016 4.309 1 89.31 47 ILE B N 1
ATOM 1519 C CA . ILE B 1 47 ? 5.441 -20.188 3.57 1 89.31 47 ILE B CA 1
ATOM 1520 C C . ILE B 1 47 ? 5.453 -18.781 4.16 1 89.31 47 ILE B C 1
ATOM 1522 O O . ILE B 1 47 ? 4.398 -18.172 4.348 1 89.31 47 ILE B O 1
ATOM 1526 N N . LEU B 1 48 ? 6.605 -18.391 4.574 1 89.69 48 LEU B N 1
ATOM 1527 C CA . LEU B 1 48 ? 6.785 -17.031 5.055 1 89.69 48 LEU B CA 1
ATOM 1528 C C . LEU B 1 48 ? 7.332 -16.125 3.953 1 89.69 48 LEU B C 1
ATOM 1530 O O . LEU B 1 48 ? 8.336 -16.469 3.314 1 89.69 48 LEU B O 1
ATOM 1534 N N . VAL B 1 49 ? 6.574 -15.062 3.719 1 88.88 49 VAL B N 1
ATOM 1535 C CA . VAL B 1 49 ? 6.996 -14.109 2.695 1 88.88 49 VAL B CA 1
ATOM 1536 C C . VAL B 1 49 ? 7.379 -12.781 3.348 1 88.88 49 VAL B C 1
ATOM 1538 O O . VAL B 1 49 ? 6.66 -12.281 4.215 1 88.88 49 VAL B O 1
ATOM 1541 N N . ARG B 1 50 ? 8.539 -12.289 2.955 1 87.69 50 ARG B N 1
ATOM 1542 C CA . ARG B 1 50 ? 9.039 -11.008 3.453 1 87.69 50 ARG B CA 1
ATOM 1543 C C . ARG B 1 50 ? 9.258 -10.023 2.311 1 87.69 50 ARG B C 1
ATOM 1545 O O . ARG B 1 50 ? 9.781 -10.391 1.258 1 87.69 50 ARG B O 1
ATOM 1552 N N . VAL B 1 51 ? 8.695 -8.789 2.477 1 82.62 51 VAL B N 1
ATOM 1553 C CA . VAL B 1 51 ? 8.883 -7.711 1.516 1 82.62 51 VAL B CA 1
ATOM 1554 C C . VAL B 1 51 ? 9.703 -6.59 2.15 1 82.62 51 VAL B C 1
ATOM 1556 O O . VAL B 1 51 ? 9.203 -5.844 2.99 1 82.62 51 VAL B O 1
ATOM 1559 N N . PRO B 1 52 ? 10.938 -6.516 1.752 1 76.62 52 PRO B N 1
ATOM 1560 C CA . PRO B 1 52 ? 11.766 -5.453 2.326 1 76.62 52 PRO B CA 1
ATOM 1561 C C . PRO B 1 52 ? 11.352 -4.062 1.842 1 76.62 52 PRO B C 1
ATOM 1563 O O . PRO B 1 52 ? 11 -3.891 0.672 1 76.62 52 PRO B O 1
ATOM 1566 N N . TYR B 1 53 ? 11.305 -3.16 2.879 1 76.12 53 TYR B N 1
ATOM 1567 C CA . TYR B 1 53 ? 11.094 -1.76 2.527 1 76.12 53 TYR B CA 1
ATOM 1568 C C . TYR B 1 53 ? 11.789 -0.836 3.521 1 76.12 53 TYR B C 1
ATOM 1570 O O . TYR B 1 53 ? 12.266 -1.286 4.566 1 76.12 53 TYR B O 1
ATOM 1578 N N . THR B 1 54 ? 12.016 0.34 3.092 1 71.44 54 THR B N 1
ATOM 1579 C CA . THR B 1 54 ? 12.805 1.302 3.852 1 71.44 54 THR B CA 1
ATOM 1580 C C . THR B 1 54 ? 12.203 1.518 5.238 1 71.44 54 THR B C 1
ATOM 1582 O O . THR B 1 54 ? 12.938 1.618 6.227 1 71.44 54 THR B O 1
ATOM 1585 N N . GLY B 1 55 ? 10.992 1.483 5.414 1 66.38 55 GLY B N 1
ATOM 1586 C CA . GLY B 1 55 ? 10.359 1.815 6.68 1 66.38 55 GLY B CA 1
ATOM 1587 C C . GLY B 1 55 ? 10.047 0.597 7.527 1 66.38 55 GLY B C 1
ATOM 1588 O O . GLY B 1 55 ? 9.391 0.709 8.562 1 66.38 55 GLY B O 1
ATOM 1589 N N . GLY B 1 56 ? 10.445 -0.497 7.191 1 73.44 56 GLY B N 1
ATOM 1590 C CA . GLY B 1 56 ? 10.148 -1.667 8 1 73.44 56 GLY B CA 1
ATOM 1591 C C . GLY B 1 56 ? 10.086 -2.951 7.199 1 73.44 56 GLY B C 1
ATOM 1592 O O . GLY B 1 56 ? 10.812 -3.109 6.215 1 73.44 56 GLY B O 1
ATOM 1593 N N . ARG B 1 57 ? 9.547 -3.857 7.922 1 71.88 57 ARG B N 1
ATOM 1594 C CA . ARG B 1 57 ? 9.461 -5.172 7.293 1 71.88 57 ARG B CA 1
ATOM 1595 C C . ARG B 1 57 ? 8.008 -5.617 7.16 1 71.88 57 ARG B C 1
ATOM 1597 O O . ARG B 1 57 ? 7.219 -5.48 8.102 1 71.88 57 ARG B O 1
ATOM 1604 N N . ILE B 1 58 ? 7.555 -5.855 5.93 1 79.56 58 ILE B N 1
ATOM 1605 C CA . ILE B 1 58 ? 6.281 -6.527 5.68 1 79.56 58 ILE B CA 1
ATOM 1606 C C . ILE B 1 58 ? 6.492 -8.039 5.645 1 79.56 58 ILE B C 1
ATOM 1608 O O . ILE B 1 58 ? 7.359 -8.531 4.918 1 79.56 58 ILE B O 1
ATOM 1612 N N . GLN B 1 59 ? 5.891 -8.68 6.57 1 84.25 59 GLN B N 1
ATOM 1613 C CA . GLN B 1 59 ? 5.965 -10.133 6.594 1 84.25 59 GLN B CA 1
ATOM 1614 C C . GLN B 1 59 ? 4.578 -10.758 6.73 1 84.25 59 GLN B C 1
ATOM 1616 O O . GLN B 1 59 ? 3.746 -10.266 7.496 1 84.25 59 GLN B O 1
ATOM 1621 N N . PHE B 1 60 ? 4.391 -11.766 5.93 1 87.75 60 PHE B N 1
ATOM 1622 C CA . PHE B 1 60 ? 3.113 -12.461 6.043 1 87.75 60 PHE B CA 1
ATOM 1623 C C . PHE B 1 60 ? 3.283 -13.953 5.805 1 87.75 60 PHE B C 1
ATOM 1625 O O . PHE B 1 60 ? 4.219 -14.375 5.125 1 87.75 60 PHE B O 1
ATOM 1632 N N . LYS B 1 61 ? 2.445 -14.68 6.441 1 90.06 61 LYS B N 1
ATOM 1633 C CA . LYS B 1 61 ? 2.42 -16.125 6.301 1 90.06 61 LYS B CA 1
ATOM 1634 C C . LYS B 1 61 ? 1.314 -16.562 5.344 1 90.06 61 LYS B C 1
ATOM 1636 O O . LYS B 1 61 ? 0.205 -16.031 5.383 1 90.06 61 LYS B O 1
ATOM 1641 N N . THR B 1 62 ? 1.62 -17.484 4.496 1 91.44 62 THR B N 1
ATOM 1642 C CA . THR B 1 62 ? 0.644 -18.047 3.572 1 91.44 62 THR B CA 1
ATOM 1643 C C . THR B 1 62 ? 0.545 -19.562 3.754 1 91.44 62 THR B C 1
ATOM 1645 O O . THR B 1 62 ? 1.549 -20.234 4.016 1 91.44 62 THR B O 1
ATOM 1648 N N . THR B 1 63 ? -0.625 -20.078 3.658 1 92.25 63 THR B N 1
ATOM 1649 C CA . THR B 1 63 ? -0.872 -21.516 3.758 1 92.25 63 THR B CA 1
ATOM 1650 C C . THR B 1 63 ? -1.585 -22.031 2.512 1 92.25 63 THR B C 1
ATOM 1652 O O . THR B 1 63 ? -2.471 -21.359 1.977 1 92.25 63 THR B O 1
ATOM 1655 N N . ILE B 1 64 ? -1.173 -23.219 2.07 1 92.44 64 ILE B N 1
ATOM 1656 C CA . ILE B 1 64 ? -1.871 -23.875 0.968 1 92.44 64 ILE B CA 1
ATOM 1657 C C . ILE B 1 64 ? -3.158 -24.516 1.479 1 92.44 64 ILE B C 1
ATOM 1659 O O . ILE B 1 64 ? -3.127 -25.344 2.393 1 92.44 64 ILE B O 1
ATOM 1663 N N . LEU B 1 65 ? -4.266 -24.125 0.913 1 94.69 65 LEU B N 1
ATOM 1664 C CA . LEU B 1 65 ? -5.562 -24.625 1.355 1 94.69 65 LEU B CA 1
ATOM 1665 C C . LEU B 1 65 ? -5.938 -25.906 0.621 1 94.69 65 LEU B C 1
ATOM 1667 O O . LEU B 1 65 ? -6.559 -26.797 1.199 1 94.69 65 LEU B O 1
ATOM 1671 N N . SER B 1 66 ? -5.641 -25.922 -0.629 1 96.62 66 SER B N 1
ATOM 1672 C CA . SER B 1 66 ? -5.949 -27.062 -1.475 1 96.62 66 SER B CA 1
ATOM 1673 C C . SER B 1 66 ? -5.004 -27.156 -2.668 1 96.62 66 SER B C 1
ATOM 1675 O O . SER B 1 66 ? -4.43 -26.141 -3.078 1 96.62 66 SER B O 1
ATOM 1677 N N . GLU B 1 67 ? -4.824 -28.359 -3.102 1 95.81 67 GLU B N 1
ATOM 1678 C CA . GLU B 1 67 ? -3.988 -28.625 -4.27 1 95.81 67 GLU B CA 1
ATOM 1679 C C . GLU B 1 67 ? -4.57 -29.75 -5.117 1 95.81 67 GLU B C 1
ATOM 1681 O O . GLU B 1 67 ? -4.973 -30.797 -4.59 1 95.81 67 GLU B O 1
ATOM 1686 N N . ASP B 1 68 ? -4.754 -29.5 -6.355 1 97.62 68 ASP B N 1
ATOM 1687 C CA . ASP B 1 68 ? -5.121 -30.469 -7.375 1 97.62 68 ASP B CA 1
ATOM 1688 C C . ASP B 1 68 ? -4.125 -30.469 -8.531 1 97.62 68 ASP B C 1
ATOM 1690 O O . ASP B 1 68 ? -4.422 -29.953 -9.609 1 97.62 68 ASP B O 1
ATOM 1694 N N . ALA B 1 69 ? -2.99 -31.062 -8.328 1 96.69 69 ALA B N 1
ATOM 1695 C CA . ALA B 1 69 ? -1.883 -31.031 -9.281 1 96.69 69 ALA B CA 1
ATOM 1696 C C . ALA B 1 69 ? -2.277 -31.703 -10.594 1 96.69 69 ALA B C 1
ATOM 1698 O O . ALA B 1 69 ? -2.928 -32.75 -10.602 1 96.69 69 ALA B O 1
ATOM 1699 N N . PRO B 1 70 ? -1.898 -31.156 -11.711 1 97.69 70 PRO B N 1
ATOM 1700 C CA . PRO B 1 70 ? -1.195 -29.891 -11.922 1 97.69 70 PRO B CA 1
ATOM 1701 C C . PRO B 1 70 ? -2.141 -28.734 -12.266 1 97.69 70 PRO B C 1
ATOM 1703 O O . PRO B 1 70 ? -1.754 -27.812 -12.969 1 97.69 70 PRO B O 1
ATOM 1706 N N . HIS B 1 71 ? -3.359 -28.766 -11.773 1 98.25 71 HIS B N 1
ATOM 1707 C CA . HIS B 1 71 ? -4.395 -27.922 -12.359 1 98.25 71 HIS B CA 1
ATOM 1708 C C . HIS B 1 71 ? -4.699 -26.719 -11.477 1 98.25 71 HIS B C 1
ATOM 1710 O O . HIS B 1 71 ? -5.102 -25.672 -11.969 1 98.25 71 HIS B O 1
ATOM 1716 N N . GLU B 1 72 ? -4.484 -26.969 -10.164 1 98.44 72 GLU B N 1
ATOM 1717 C CA . GLU B 1 72 ? -4.945 -25.875 -9.312 1 98.44 72 GLU B CA 1
ATOM 1718 C C . GLU B 1 72 ? -4.32 -25.969 -7.922 1 98.44 72 GLU B C 1
ATOM 1720 O O . GLU B 1 72 ? -4.152 -27.047 -7.375 1 98.44 72 GLU B O 1
ATOM 1725 N N . PHE B 1 73 ? -3.984 -24.891 -7.359 1 97.06 73 PHE B N 1
ATOM 1726 C CA . PHE B 1 73 ? -3.779 -24.797 -5.918 1 97.06 73 PHE B CA 1
ATOM 1727 C C . PHE B 1 73 ? -4.316 -23.469 -5.387 1 97.06 73 PHE B C 1
ATOM 1729 O O . PHE B 1 73 ? -4.43 -22.5 -6.133 1 97.06 73 PHE B O 1
ATOM 1736 N N . LYS B 1 74 ? -4.691 -23.516 -4.156 1 97 74 LYS B N 1
ATOM 1737 C CA . LYS B 1 74 ? -5.246 -22.359 -3.447 1 97 74 LYS B CA 1
ATOM 1738 C C . LYS B 1 74 ? -4.434 -22.047 -2.197 1 97 74 LYS B C 1
ATOM 1740 O O . LYS B 1 74 ? -4.094 -22.938 -1.423 1 97 74 LYS B O 1
ATOM 1745 N N . ASP B 1 75 ? -4.098 -20.781 -2.092 1 95.31 75 ASP B N 1
ATOM 1746 C CA . ASP B 1 75 ? -3.395 -20.359 -0.882 1 95.31 75 ASP B CA 1
ATOM 1747 C C . ASP B 1 75 ? -4.109 -19.203 -0.203 1 95.31 75 ASP B C 1
ATOM 1749 O O . ASP B 1 75 ? -4.934 -18.531 -0.822 1 95.31 75 ASP B O 1
ATOM 1753 N N . LYS B 1 76 ? -3.842 -19.141 1.073 1 95.88 76 LYS B N 1
ATOM 1754 C CA . LYS B 1 76 ? -4.43 -18.078 1.897 1 95.88 76 LYS B CA 1
ATOM 1755 C C . LYS B 1 76 ? -3.371 -17.406 2.773 1 95.88 76 LYS B C 1
ATOM 1757 O O . LYS B 1 76 ? -2.52 -18.094 3.352 1 95.88 76 LYS B O 1
ATOM 1762 N N . MET B 1 77 ? -3.506 -16.094 2.754 1 93.38 77 MET B N 1
ATOM 1763 C CA . MET B 1 77 ? -2.641 -15.367 3.678 1 93.38 77 MET B CA 1
ATOM 1764 C C . MET B 1 77 ? -3.266 -15.297 5.066 1 93.38 77 MET B C 1
ATOM 1766 O O . MET B 1 77 ? -4.434 -14.93 5.207 1 93.38 77 MET B O 1
ATOM 1770 N N . GLU B 1 78 ? -2.506 -15.586 6.047 1 91.06 78 GLU B N 1
ATOM 1771 C CA . GLU B 1 78 ? -2.988 -15.555 7.426 1 91.06 78 GLU B CA 1
ATOM 1772 C C . GLU B 1 78 ? -3.027 -14.133 7.969 1 91.06 78 GLU B C 1
ATOM 1774 O O . GLU B 1 78 ? -3.928 -13.773 8.727 1 91.06 78 GLU B O 1
ATOM 1779 N N . ASN B 1 79 ? -2.053 -13.398 7.684 1 88.62 79 ASN B N 1
ATOM 1780 C CA . ASN B 1 79 ? -1.947 -12 8.07 1 88.62 79 ASN B CA 1
ATOM 1781 C C . ASN B 1 79 ? -1.559 -11.117 6.883 1 88.62 79 ASN B C 1
ATOM 1783 O O . ASN B 1 79 ? -0.41 -10.688 6.777 1 88.62 79 ASN B O 1
ATOM 1787 N N . PRO B 1 80 ? -2.609 -10.789 6.055 1 90.31 80 PRO B N 1
ATOM 1788 C CA . PRO B 1 80 ? -2.295 -10.008 4.852 1 90.31 80 PRO B CA 1
ATOM 1789 C C . PRO B 1 80 ? -1.713 -8.633 5.176 1 90.31 80 PRO B C 1
ATOM 1791 O O . PRO B 1 80 ? -2.104 -8.008 6.164 1 90.31 80 PRO B O 1
ATOM 1794 N N . PRO B 1 81 ? -0.811 -8.266 4.383 1 86.31 81 PRO B N 1
ATOM 1795 C CA . PRO B 1 81 ? -0.261 -6.922 4.594 1 86.31 81 PRO B CA 1
ATOM 1796 C C . PRO B 1 81 ? -1.212 -5.816 4.141 1 86.31 81 PRO B C 1
ATOM 1798 O O . PRO B 1 81 ? -2.156 -6.078 3.391 1 86.31 81 PRO B O 1
ATOM 1801 N N . PHE B 1 82 ? -0.856 -4.637 4.691 1 84.12 82 PHE B N 1
ATOM 1802 C CA . PHE B 1 82 ? -1.557 -3.465 4.18 1 84.12 82 PHE B CA 1
ATOM 1803 C C . PHE B 1 82 ? -1.436 -3.379 2.662 1 84.12 82 PHE B C 1
ATOM 1805 O O . PHE B 1 82 ? -0.363 -3.621 2.105 1 84.12 82 PHE B O 1
ATOM 1812 N N . PRO B 1 83 ? -2.537 -3.061 1.976 1 87.81 83 PRO B N 1
ATOM 1813 C CA . PRO B 1 83 ? -3.836 -2.594 2.461 1 87.81 83 PRO B CA 1
ATOM 1814 C C . PRO B 1 83 ? -4.852 -3.723 2.605 1 87.81 83 PRO B C 1
ATOM 1816 O O . PRO B 1 83 ? -6.039 -3.467 2.822 1 87.81 83 PRO B O 1
ATOM 1819 N N . PHE B 1 84 ? -4.422 -4.922 2.51 1 91.44 84 PHE B N 1
ATOM 1820 C CA . PHE B 1 84 ? -5.375 -6.023 2.449 1 91.44 84 PHE B CA 1
ATOM 1821 C C . PHE B 1 84 ? -5.68 -6.551 3.848 1 91.44 84 PHE B C 1
ATOM 1823 O O . PHE B 1 84 ? -4.797 -6.594 4.707 1 91.44 84 PHE B O 1
ATOM 1830 N N . SER B 1 85 ? -6.957 -6.98 4.074 1 89.81 85 SER B N 1
ATOM 1831 C CA . SER B 1 85 ? -7.355 -7.602 5.332 1 89.81 85 SER B CA 1
ATOM 1832 C C . SER B 1 85 ? -7.77 -9.055 5.125 1 89.81 85 SER B C 1
ATOM 1834 O O . SER B 1 85 ? -7.879 -9.82 6.086 1 89.81 85 SER B O 1
ATOM 1836 N N . TYR B 1 86 ? -7.949 -9.391 3.898 1 94.69 86 TYR B N 1
ATOM 1837 C CA . TYR B 1 86 ? -8.227 -10.766 3.479 1 94.69 86 TYR B CA 1
ATOM 1838 C C . TYR B 1 86 ? -7.582 -11.062 2.129 1 94.69 86 TYR B C 1
ATOM 1840 O O . TYR B 1 86 ? -7.535 -10.195 1.253 1 94.69 86 TYR B O 1
ATOM 1848 N N . TRP B 1 87 ? -7.133 -12.273 1.991 1 96.81 87 TRP B N 1
ATOM 1849 C CA . TRP B 1 87 ? -6.48 -12.648 0.743 1 96.81 87 TRP B CA 1
ATOM 1850 C C . TRP B 1 87 ? -6.523 -14.164 0.545 1 96.81 87 TRP B C 1
ATOM 1852 O O . TRP B 1 87 ? -5.949 -14.914 1.336 1 96.81 87 TRP B O 1
ATOM 1862 N N . GLU B 1 88 ? -7.191 -14.523 -0.416 1 98.19 88 GLU B N 1
ATOM 1863 C CA . GLU B 1 88 ? -7.242 -15.906 -0.881 1 98.19 88 GLU B CA 1
ATOM 1864 C C . GLU B 1 88 ? -7.012 -15.992 -2.387 1 98.19 88 GLU B C 1
ATOM 1866 O O . GLU B 1 88 ? -7.723 -15.352 -3.166 1 98.19 88 GLU B O 1
ATOM 1871 N N . HIS B 1 89 ? -6.055 -16.75 -2.758 1 97.94 89 HIS B N 1
ATOM 1872 C CA . HIS B 1 89 ? -5.598 -16.766 -4.145 1 97.94 89 HIS B CA 1
ATOM 1873 C C . HIS B 1 89 ? -5.668 -18.172 -4.727 1 97.94 89 HIS B C 1
ATOM 1875 O O . HIS B 1 89 ? -5.012 -19.094 -4.23 1 97.94 89 HIS B O 1
ATOM 1881 N N . THR B 1 90 ? -6.461 -18.344 -5.766 1 98.62 90 THR B N 1
ATOM 1882 C CA . THR B 1 90 ? -6.512 -19.578 -6.531 1 98.62 90 THR B CA 1
ATOM 1883 C C . THR B 1 90 ? -5.703 -19.469 -7.816 1 98.62 90 THR B C 1
ATOM 1885 O O . THR B 1 90 ? -5.93 -18.547 -8.617 1 98.62 90 THR B O 1
ATOM 1888 N N . HIS B 1 91 ? -4.805 -20.328 -7.953 1 97.94 91 HIS B N 1
ATOM 1889 C CA . HIS B 1 91 ? -4.031 -20.484 -9.18 1 97.94 91 HIS B CA 1
ATOM 1890 C C . HIS B 1 91 ? -4.523 -21.656 -10.008 1 97.94 91 HIS B C 1
ATOM 1892 O O . HIS B 1 91 ? -4.504 -22.797 -9.539 1 97.94 91 HIS B O 1
ATOM 1898 N N . GLN B 1 92 ? -4.961 -21.359 -11.172 1 98.69 92 GLN B N 1
ATOM 1899 C CA . GLN B 1 92 ? -5.445 -22.406 -12.055 1 98.69 92 GLN B CA 1
ATOM 1900 C C . GLN B 1 92 ? -4.602 -22.5 -13.32 1 98.69 92 GLN B C 1
ATOM 1902 O O . GLN B 1 92 ? -4.203 -21.484 -13.883 1 98.69 92 GLN B O 1
ATOM 1907 N N . PHE B 1 93 ? -4.344 -23.719 -13.695 1 98.62 93 PHE B N 1
ATOM 1908 C CA . PHE B 1 93 ? -3.553 -23.984 -14.891 1 98.62 93 PHE B CA 1
ATOM 1909 C C . PHE B 1 93 ? -4.293 -24.938 -15.828 1 98.62 93 PHE B C 1
ATOM 1911 O O . PHE B 1 93 ? -4.871 -25.922 -15.391 1 98.62 93 PHE B O 1
ATOM 1918 N N . SER B 1 94 ? -4.328 -24.594 -17.047 1 98.25 94 SER B N 1
ATOM 1919 C CA . SER B 1 94 ? -4.926 -25.453 -18.062 1 98.25 94 SER B CA 1
ATOM 1920 C C . SER B 1 94 ? -4.133 -25.406 -19.359 1 98.25 94 SER B C 1
ATOM 1922 O O . SER B 1 94 ? -3.418 -24.438 -19.625 1 98.25 94 SER B O 1
ATOM 1924 N N . LYS B 1 95 ? -4.281 -26.438 -20.062 1 96.75 95 LYS B N 1
ATOM 1925 C CA . LYS B 1 95 ? -3.611 -26.5 -21.359 1 96.75 95 LYS B CA 1
ATOM 1926 C C . LYS B 1 95 ? -4.219 -25.484 -22.328 1 96.75 95 LYS B C 1
ATOM 1928 O O . LYS B 1 95 ? -5.441 -25.359 -22.422 1 96.75 95 LYS B O 1
ATOM 1933 N N . GLY B 1 96 ? -3.33 -24.719 -22.906 1 93.44 96 GLY B N 1
ATOM 1934 C CA . GLY B 1 96 ? -3.73 -23.859 -24 1 93.44 96 GLY B CA 1
ATOM 1935 C C . GLY B 1 96 ? -3.309 -24.375 -25.359 1 93.44 96 GLY B C 1
ATOM 1936 O O . GLY B 1 96 ? -2.912 -25.531 -25.5 1 93.44 96 GLY B O 1
ATOM 1937 N N . LYS B 1 97 ? -3.527 -23.656 -26.375 1 91.38 97 LYS B N 1
ATOM 1938 C CA . LYS B 1 97 ? -3.164 -24.062 -27.734 1 91.38 97 LYS B CA 1
ATOM 1939 C C . LYS B 1 97 ? -1.677 -24.391 -27.828 1 91.38 97 LYS B C 1
ATOM 1941 O O . LYS B 1 97 ? -1.305 -25.469 -28.297 1 91.38 97 LYS B O 1
ATOM 1946 N N . ASP B 1 98 ? -0.783 -23.516 -27.438 1 91.38 98 ASP B N 1
ATOM 1947 C CA . ASP B 1 98 ? 0.667 -23.672 -27.469 1 91.38 98 ASP B CA 1
ATOM 1948 C C . ASP B 1 98 ? 1.293 -23.344 -26.125 1 91.38 98 ASP B C 1
ATOM 1950 O O . ASP B 1 98 ? 2.363 -22.734 -26.047 1 91.38 98 ASP B O 1
ATOM 1954 N N . GLY B 1 99 ? 0.73 -23.875 -25.094 1 96.38 99 GLY B N 1
ATOM 1955 C CA . GLY B 1 99 ? 1.269 -23.625 -23.766 1 96.38 99 GLY B CA 1
ATOM 1956 C C . GLY B 1 99 ? 0.235 -23.781 -22.672 1 96.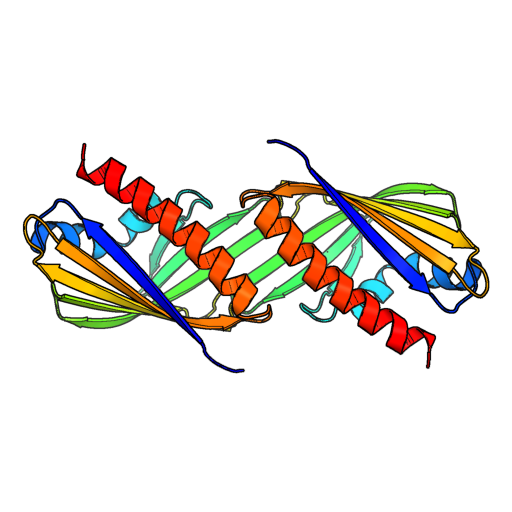38 99 GLY B C 1
ATOM 1957 O O . GLY B 1 99 ? -0.619 -24.672 -22.734 1 96.38 99 GLY B O 1
ATOM 1958 N N . THR B 1 100 ? 0.424 -23.047 -21.672 1 98 100 THR B N 1
ATOM 1959 C CA . THR B 1 100 ? -0.442 -23.141 -20.5 1 98 100 THR B CA 1
ATOM 1960 C C . THR B 1 100 ? -1.158 -21.812 -20.25 1 98 100 THR B C 1
ATOM 1962 O O . THR B 1 100 ? -0.557 -20.75 -20.375 1 98 100 THR B O 1
ATOM 1965 N N . ILE B 1 101 ? -2.396 -21.922 -19.969 1 98.06 101 ILE B N 1
ATOM 1966 C CA . ILE B 1 101 ? -3.164 -20.766 -19.5 1 98.06 101 ILE B CA 1
ATOM 1967 C C . ILE B 1 101 ? -3.217 -20.766 -17.984 1 98.06 101 ILE B C 1
ATOM 1969 O O . ILE B 1 101 ? -3.623 -21.766 -17.359 1 98.06 101 ILE B O 1
ATOM 1973 N N . MET B 1 102 ? -2.771 -19.703 -17.406 1 98.25 102 MET B N 1
ATOM 1974 C CA . MET B 1 102 ? -2.871 -19.531 -15.969 1 98.25 102 MET B CA 1
ATOM 1975 C C . MET B 1 102 ? -3.947 -18.516 -15.609 1 98.25 102 MET B C 1
ATOM 1977 O O . MET B 1 102 ? -3.939 -17.391 -16.125 1 98.25 102 MET B O 1
ATOM 1981 N N . MET B 1 103 ? -4.855 -18.922 -14.805 1 98.62 103 MET B N 1
ATOM 1982 C CA . MET B 1 103 ? -5.887 -18.031 -14.289 1 98.62 103 MET B CA 1
ATOM 1983 C C . MET B 1 103 ? -5.719 -17.812 -12.789 1 98.62 103 MET B C 1
ATOM 1985 O O . MET B 1 103 ? -5.715 -18.781 -12.016 1 98.62 103 MET B O 1
ATOM 1989 N N . ASP B 1 104 ? -5.582 -16.547 -12.461 1 98.56 104 ASP B N 1
ATOM 1990 C CA . ASP B 1 104 ? -5.531 -16.156 -11.055 1 98.56 104 ASP B CA 1
ATOM 1991 C C . ASP B 1 104 ? -6.875 -15.609 -10.586 1 98.56 104 ASP B C 1
ATOM 1993 O O . ASP B 1 104 ? -7.461 -14.75 -11.242 1 98.56 104 ASP B O 1
ATOM 1997 N N . HIS B 1 105 ? -7.375 -16.203 -9.523 1 98.75 105 HIS B N 1
ATOM 1998 C CA . HIS B 1 105 ? -8.555 -15.703 -8.828 1 98.75 105 HIS B CA 1
ATOM 1999 C C . HIS B 1 105 ? -8.219 -15.281 -7.406 1 98.75 105 HIS B C 1
ATOM 2001 O O . HIS B 1 105 ? -7.863 -16.109 -6.574 1 98.75 105 HIS B O 1
ATOM 2007 N N . ILE B 1 106 ? -8.375 -13.984 -7.094 1 98.69 106 ILE B N 1
ATOM 2008 C CA . ILE B 1 106 ? -8.016 -13.484 -5.773 1 98.69 106 ILE B CA 1
ATOM 2009 C C . ILE B 1 106 ? -9.25 -12.883 -5.098 1 98.69 106 ILE B C 1
ATOM 2011 O O . ILE B 1 106 ? -9.758 -11.844 -5.531 1 98.69 106 ILE B O 1
ATOM 2015 N N . TRP B 1 107 ? -9.711 -13.578 -4.113 1 98.62 107 TRP B N 1
ATOM 2016 C CA . TRP B 1 107 ? -10.664 -12.969 -3.193 1 98.62 107 TRP B CA 1
ATOM 2017 C C . TRP B 1 107 ? -9.945 -12.109 -2.156 1 98.62 107 TRP B C 1
ATOM 2019 O O . TRP B 1 107 ? -9.039 -12.586 -1.467 1 98.62 107 TRP B O 1
ATOM 2029 N N . PHE B 1 108 ? -10.375 -10.797 -2.047 1 98.06 108 PHE B N 1
ATOM 2030 C CA . PHE B 1 108 ? -9.656 -9.922 -1.123 1 98.06 108 PHE B CA 1
ATOM 2031 C C . PHE B 1 108 ? -10.617 -8.945 -0.454 1 98.06 108 PHE B C 1
ATOM 2033 O O . PHE B 1 108 ? -11.719 -8.703 -0.953 1 98.06 108 PHE B O 1
ATOM 2040 N N . SER B 1 109 ? -10.234 -8.484 0.704 1 95.56 109 SER B N 1
ATOM 2041 C CA . SER B 1 109 ? -10.734 -7.273 1.347 1 95.56 109 SER B CA 1
ATOM 2042 C C . SER B 1 109 ? -9.602 -6.285 1.62 1 95.56 109 SER B C 1
ATOM 2044 O O . SER B 1 109 ? -8.438 -6.676 1.704 1 95.56 109 SER B O 1
ATOM 2046 N N . SER B 1 110 ? -9.977 -5.035 1.608 1 91.69 110 SER B N 1
ATOM 2047 C CA . SER B 1 110 ? -8.961 -4.008 1.792 1 91.69 110 SER B CA 1
ATOM 2048 C C . SER B 1 110 ? -9.508 -2.83 2.594 1 91.69 110 SER B C 1
ATOM 2050 O O . SER B 1 110 ? -10.719 -2.629 2.668 1 91.69 110 SER B O 1
ATOM 2052 N N . VAL B 1 111 ? -8.562 -2.098 3.164 1 85.62 111 VAL B N 1
ATOM 2053 C CA . VAL B 1 111 ? -8.945 -0.908 3.918 1 85.62 111 VAL B CA 1
ATOM 2054 C C . VAL B 1 111 ? -9.078 0.282 2.971 1 85.62 111 VAL B C 1
ATOM 2056 O O . VAL B 1 111 ? -9.641 1.317 3.342 1 85.62 111 VAL B O 1
ATOM 2059 N N . VAL B 1 112 ? -8.5 0.175 1.755 1 89.5 112 VAL B N 1
ATOM 2060 C CA . VAL B 1 112 ? -8.68 1.188 0.722 1 89.5 112 VAL B CA 1
ATOM 2061 C C . VAL B 1 112 ? -9.836 0.788 -0.195 1 89.5 112 VAL B C 1
ATOM 2063 O O . VAL B 1 112 ? -10.266 -0.367 -0.19 1 89.5 112 VAL B O 1
ATOM 2066 N N . PRO B 1 113 ? -10.352 1.717 -0.914 1 92.81 113 PRO B N 1
ATOM 2067 C CA . PRO B 1 113 ? -11.422 1.36 -1.852 1 92.81 113 PRO B CA 1
ATOM 2068 C C . PRO B 1 113 ? -11.031 0.22 -2.789 1 92.81 113 PRO B C 1
ATOM 2070 O O . PRO B 1 113 ? -9.883 0.165 -3.252 1 92.81 113 PRO B O 1
ATOM 2073 N N . ALA B 1 114 ? -11.984 -0.616 -3.088 1 95.88 114 ALA B N 1
ATOM 2074 C CA . ALA B 1 114 ? -11.742 -1.791 -3.922 1 95.88 114 ALA B CA 1
ATOM 2075 C C . ALA B 1 114 ? -11.219 -1.388 -5.297 1 95.88 114 ALA B C 1
ATOM 2077 O O . ALA B 1 114 ? -10.359 -2.068 -5.863 1 95.88 114 ALA B O 1
ATOM 2078 N N . SER B 1 115 ? -11.734 -0.314 -5.789 1 96.25 115 SER B N 1
ATOM 2079 C CA . SER B 1 115 ? -11.312 0.14 -7.109 1 96.25 115 SER B CA 1
ATOM 2080 C C . SER B 1 115 ? -9.828 0.498 -7.125 1 96.25 115 SER B C 1
ATOM 2082 O O . SER B 1 115 ? -9.133 0.225 -8.102 1 96.25 115 SER B O 1
ATOM 2084 N N . LEU B 1 116 ? -9.359 1.095 -6.09 1 95.06 116 LEU B N 1
ATOM 2085 C CA . LEU B 1 116 ? -7.945 1.435 -5.965 1 95.06 116 LEU B CA 1
ATOM 2086 C C . LEU B 1 116 ? -7.098 0.179 -5.801 1 95.06 116 LEU B C 1
ATOM 2088 O O . LEU B 1 116 ? -6.039 0.055 -6.418 1 95.06 116 LEU B O 1
ATOM 2092 N N . ALA B 1 117 ? -7.57 -0.696 -4.945 1 95.19 117 ALA B N 1
ATOM 2093 C CA . ALA B 1 117 ? -6.867 -1.961 -4.75 1 95.19 117 ALA B CA 1
ATOM 2094 C C . ALA B 1 117 ? -6.723 -2.717 -6.07 1 95.19 117 ALA B C 1
ATOM 2096 O O . ALA B 1 117 ? -5.66 -3.27 -6.363 1 95.19 117 ALA B O 1
ATOM 2097 N N . VAL B 1 118 ? -7.77 -2.701 -6.879 1 97.31 118 VAL B N 1
ATOM 2098 C CA . VAL B 1 118 ? -7.785 -3.418 -8.148 1 97.31 118 VAL B CA 1
ATOM 2099 C C . VAL B 1 118 ? -6.754 -2.811 -9.102 1 97.31 118 VAL B C 1
ATOM 2101 O O . VAL B 1 118 ? -6.078 -3.531 -9.836 1 97.31 118 VAL B O 1
ATOM 2104 N N . LYS B 1 119 ? -6.633 -1.543 -9.086 1 96.12 119 LYS B N 1
ATOM 2105 C CA . LYS B 1 119 ? -5.625 -0.9 -9.922 1 96.12 119 LYS B CA 1
ATOM 2106 C C . LYS B 1 119 ? -4.219 -1.331 -9.516 1 96.12 119 LYS B C 1
ATOM 2108 O O . LYS B 1 119 ? -3.355 -1.547 -10.367 1 96.12 119 LYS B O 1
ATOM 2113 N N . GLY B 1 120 ? -3.996 -1.412 -8.219 1 94.12 120 GLY B N 1
ATOM 2114 C CA . GLY B 1 120 ? -2.721 -1.909 -7.723 1 94.12 120 GLY B CA 1
ATOM 2115 C C . GLY B 1 120 ? -2.449 -3.35 -8.117 1 94.12 120 GLY B C 1
ATOM 2116 O O . GLY B 1 120 ? -1.336 -3.689 -8.516 1 94.12 120 GLY B O 1
ATOM 2117 N N . LEU B 1 121 ? -3.467 -4.133 -7.996 1 95.88 121 LEU B N 1
ATOM 2118 C CA . LEU B 1 121 ? -3.34 -5.543 -8.359 1 95.88 121 LEU B CA 1
ATOM 2119 C C . LEU B 1 121 ? -3.043 -5.695 -9.844 1 95.88 121 LEU B C 1
ATOM 2121 O O . LEU B 1 121 ? -2.211 -6.516 -10.234 1 95.88 121 LEU B O 1
ATOM 2125 N N . LYS B 1 122 ? -3.76 -4.934 -10.656 1 96 122 LYS B N 1
ATOM 2126 C CA . LYS B 1 122 ? -3.502 -4.984 -12.094 1 96 122 LYS B CA 1
ATOM 2127 C C . LYS B 1 122 ? -2.045 -4.648 -12.406 1 96 122 LYS B C 1
ATOM 2129 O O . LYS B 1 122 ? -1.412 -5.305 -13.234 1 96 122 LYS B O 1
ATOM 2134 N N . TRP B 1 123 ? -1.562 -3.645 -11.781 1 93.5 123 TRP B N 1
ATOM 2135 C CA . TRP B 1 123 ? -0.165 -3.262 -11.961 1 93.5 123 TRP B CA 1
ATOM 2136 C C . TRP B 1 123 ? 0.767 -4.395 -11.539 1 93.5 123 TRP B C 1
ATOM 2138 O O . TRP B 1 123 ? 1.715 -4.723 -12.258 1 93.5 123 TRP B O 1
ATOM 2148 N N . MET B 1 124 ? 0.523 -4.941 -10.367 1 92.5 124 MET B N 1
ATOM 2149 C CA . MET B 1 124 ? 1.355 -6.012 -9.828 1 92.5 124 MET B CA 1
ATOM 2150 C C . MET B 1 124 ? 1.348 -7.227 -10.758 1 92.5 124 MET B C 1
ATOM 2152 O O . MET B 1 124 ? 2.402 -7.781 -11.062 1 92.5 124 MET B O 1
ATOM 2156 N N . PHE B 1 125 ? 0.197 -7.641 -11.227 1 95.12 125 PHE B N 1
ATOM 2157 C CA . PHE B 1 125 ? 0.084 -8.859 -12.016 1 95.12 125 PHE B CA 1
ATOM 2158 C C . PHE B 1 125 ? 0.581 -8.633 -13.438 1 95.12 125 PHE B C 1
ATOM 2160 O O . PHE B 1 125 ? 1.107 -9.547 -14.07 1 95.12 125 PHE B O 1
ATOM 2167 N N . LYS B 1 126 ? 0.43 -7.406 -13.945 1 94.25 126 LYS B N 1
ATOM 2168 C CA . LYS B 1 126 ? 1.047 -7.094 -15.234 1 94.25 126 LYS B CA 1
ATOM 2169 C C . LYS B 1 126 ? 2.566 -7.203 -15.156 1 94.25 126 LYS B C 1
ATOM 2171 O O . LYS B 1 126 ? 3.207 -7.691 -16.094 1 94.25 126 LYS B O 1
ATOM 2176 N N . SER B 1 127 ? 3.061 -6.711 -14.094 1 91.25 127 SER B N 1
ATOM 2177 C CA . SER B 1 127 ? 4.496 -6.824 -13.875 1 91.25 127 SER B CA 1
ATOM 2178 C C . SER B 1 127 ? 4.934 -8.281 -13.797 1 91.25 127 SER B C 1
ATOM 2180 O O . SER B 1 127 ? 5.949 -8.664 -14.383 1 91.25 127 SER B O 1
ATOM 2182 N N . ARG B 1 128 ? 4.227 -9.047 -13.062 1 92.69 128 ARG B N 1
ATOM 2183 C CA . ARG B 1 128 ? 4.512 -10.469 -12.938 1 92.69 128 ARG B CA 1
ATOM 2184 C C . ARG B 1 128 ? 4.445 -11.164 -14.297 1 92.69 128 ARG B C 1
ATOM 2186 O O . ARG B 1 128 ? 5.293 -12 -14.617 1 92.69 128 ARG B O 1
ATOM 2193 N N . GLU B 1 129 ? 3.428 -10.828 -15.023 1 94.25 129 GLU B N 1
ATOM 2194 C CA . GLU B 1 129 ? 3.277 -11.391 -16.359 1 94.25 129 GLU B CA 1
ATOM 2195 C C . GLU B 1 129 ? 4.5 -11.094 -17.219 1 94.25 129 GLU B C 1
ATOM 2197 O O . GLU B 1 129 ? 4.992 -11.977 -17.938 1 94.25 129 GLU B O 1
ATOM 2202 N N . LYS B 1 130 ? 4.941 -9.922 -17.156 1 91.81 130 LYS B N 1
ATOM 2203 C CA . LYS B 1 130 ? 6.121 -9.531 -17.922 1 91.81 130 LYS B CA 1
ATOM 2204 C C . LYS B 1 130 ? 7.344 -10.344 -17.5 1 91.81 130 LYS B C 1
ATOM 2206 O O . LYS B 1 130 ? 8.102 -10.82 -18.359 1 91.81 130 LYS B O 1
ATOM 2211 N N . GLN B 1 131 ? 7.496 -10.523 -16.25 1 91.25 131 GLN B N 1
ATOM 2212 C CA . GLN B 1 131 ? 8.625 -11.297 -15.742 1 91.25 131 GLN B CA 1
ATOM 2213 C C . GLN B 1 131 ? 8.531 -12.758 -16.188 1 91.25 131 GLN B C 1
ATOM 2215 O O . GLN B 1 131 ? 9.539 -13.375 -16.531 1 91.25 131 GLN B O 1
ATOM 2220 N N . LEU B 1 132 ? 7.34 -13.273 -16.109 1 94 132 LEU B N 1
ATOM 2221 C CA . LEU B 1 132 ? 7.113 -14.656 -16.516 1 94 132 LEU B CA 1
ATOM 2222 C C . LEU B 1 132 ? 7.418 -14.836 -18 1 94 132 LEU B C 1
ATOM 2224 O O . LEU B 1 132 ? 8.023 -15.836 -18.391 1 94 132 LEU B O 1
ATOM 2228 N N . THR B 1 133 ? 6.973 -13.906 -18.781 1 88.81 133 THR B N 1
ATOM 2229 C CA . THR B 1 133 ? 7.23 -13.945 -20.203 1 88.81 133 THR B CA 1
ATOM 2230 C C . THR B 1 133 ? 8.734 -13.922 -20.484 1 88.81 133 THR B C 1
ATOM 2232 O O . THR B 1 133 ? 9.219 -14.68 -21.328 1 88.81 133 THR B O 1
ATOM 2235 N N . ASN B 1 134 ? 9.398 -13.117 -19.719 1 88.69 134 ASN B N 1
ATOM 2236 C CA . ASN B 1 134 ? 10.844 -13.031 -19.891 1 88.69 134 ASN B CA 1
ATOM 2237 C C . ASN B 1 134 ? 11.531 -14.32 -19.469 1 88.69 134 ASN B C 1
ATOM 2239 O O . ASN B 1 134 ? 12.516 -14.734 -20.078 1 88.69 134 ASN B O 1
ATOM 2243 N N . LEU B 1 135 ? 11.07 -14.859 -18.453 1 89.75 135 LEU B N 1
ATOM 2244 C CA . LEU B 1 135 ? 11.664 -16.062 -17.891 1 89.75 135 LEU B CA 1
ATOM 2245 C C . LEU B 1 135 ? 11.438 -17.266 -18.812 1 89.75 135 LEU B C 1
ATOM 2247 O O . LEU B 1 135 ? 12.344 -18.062 -19.016 1 89.75 135 LEU B O 1
ATOM 2251 N N . PHE B 1 136 ? 10.242 -17.438 -19.344 1 90.25 136 PHE B N 1
ATOM 2252 C CA . PHE B 1 136 ? 9.883 -18.641 -20.109 1 90.25 136 PHE B CA 1
ATOM 2253 C C . PHE B 1 136 ? 10.258 -18.469 -21.578 1 90.25 136 PHE B C 1
ATOM 2255 O O . PHE B 1 136 ? 10.344 -19.453 -22.312 1 90.25 136 PHE B O 1
ATOM 2262 N N . LYS B 1 137 ? 10.32 -17.234 -22.125 1 79.25 137 LYS B N 1
ATOM 2263 C CA . LYS B 1 137 ? 10.828 -17.047 -23.484 1 79.25 137 LYS B CA 1
ATOM 2264 C C . LYS B 1 137 ? 12.336 -17.281 -23.547 1 79.25 137 LYS B C 1
ATOM 2266 O O . LYS B 1 137 ? 12.875 -17.625 -24.594 1 79.25 137 LYS B O 1
ATOM 2271 N N . SER B 1 138 ? 12.984 -17.141 -22.453 1 57 138 SER B N 1
ATOM 2272 C CA . SER B 1 138 ? 14.414 -17.406 -22.531 1 57 138 SER B CA 1
ATOM 2273 C C . SER B 1 138 ? 14.688 -18.906 -22.641 1 57 138 SER B C 1
ATOM 2275 O O . SER B 1 138 ? 13.945 -19.719 -22.094 1 57 138 SER B O 1
#

Solvent-accessible surface area (backbone atoms only — not comparable to full-atom values): 14356 Å² total; per-residue (Å²): 131,73,72,44,80,48,75,48,79,45,81,39,76,40,51,46,68,56,50,34,57,50,71,70,36,66,67,48,48,40,72,33,35,63,79,64,46,42,46,65,46,84,52,94,86,28,40,39,40,33,36,76,41,71,13,42,51,44,39,33,41,34,36,75,76,45,74,49,85,66,36,33,39,28,36,32,43,77,20,29,46,80,59,31,73,38,42,36,40,35,42,34,43,41,79,46,96,79,22,18,36,36,40,38,40,33,42,33,25,53,80,54,59,66,70,59,53,48,54,52,48,51,53,48,50,52,49,29,47,53,40,47,49,55,60,58,72,95,130,72,72,45,80,47,74,48,79,43,82,39,76,40,49,46,69,57,51,34,57,49,72,71,35,66,68,48,49,42,71,34,35,64,80,64,47,43,46,65,46,82,51,95,82,28,39,37,39,34,36,78,42,72,14,41,52,46,40,33,41,34,38,76,76,45,73,47,86,65,35,33,39,29,35,33,42,76,20,28,45,80,60,31,73,37,44,34,41,36,44,34,43,40,79,44,97,78,21,18,36,36,40,39,41,33,42,31,24,52,82,52,58,66,71,59,52,48,52,52,48,50,52,48,52,51,50,30,48,51,40,46,49,56,59,57,73,96

Foldseek 3Di:
DDKDKDKDKAFAQAALVVVQVQVVDVQNVQQLQVVPGWDWDDDPQKIWIWGDDPVDIDIWIKHWPDDDPPFKTKMWIPCDDPFWRTWIWMWGWDDDPRGIMIMIMIITDGPDDPVVVNVVVVVRVVSSSVSSCVVRVD/DDKDKDKDKAFAQAALQVVQVQVVDPCNVQQLQVVPGWDWDDDPQKIKIWGDDPVDIDIWIKHWPDDDPPFKTKMWIPCDDPFWRTWIWMWGWDDDPRGIMIMIMIITHGPDDPVVVNVVVVVRVVSSSVSSCVVRVD

InterPro domains:
  IPR023393 START-like domain superfamily [G3DSA:3.30.530.20] (5-138)

Secondary structure (DSSP, 8-state):
---EEEEEEEEESS-HHHHHHHHT-GGGHHHH-BTTB-EEEEETTEEEEEEEETTEEEEEEEEEEEEETTTEEEEEESSPPTTEEEEEEEEEEEE-SSSEEEEEEEEEEESS-HHHHHHHHHHHHHHHHHHHHHHHH-/---EEEEEEEEESS-HHHHHHHHT-GGGHHHH-BTTB-EEEEETTEEEEEEEETTEEEEEEEEEEEEETTTEEEEEESSPPTTEEEEEEEEEEEE-SSSEEEEEEEEEEESS-HHHHHHHHHHHHHHHHHHHHHHHH-

pLDDT: mean 90.63, std 8.52, range [57.0, 98.75]

Sequence (276 aa):
MERYLFTYKTYLPVSLEEAWAFFSEPDNLARIQTFPPVHVSQEGGSILVRVPYTGGRIQFKTTILSEDAPHEFKDKMENPPFPFSYWEHTHQFSKGKDGTIMMDHIWFSSVVPASLAVKGLKWMFKSREKQLTNLFKSMERYLFTYKTYLPVSLEEAWAFFSEPDNLARIQTFPPVHVSQEGGSILVRVPYTGGRIQFKTTILSEDAPHEFKDKMENPPFPFSYWEHTHQFSKGKDGTIMMDHIWFSSVVPASLAVKGLKWMFKSREKQLTNLFKS

Organism: NCBI:txid1246626